Protein AF-A0A933N820-F1 (afdb_monomer)

Secondary structure (DSSP, 8-state):
-HHHHHHHTT----------SSEEEPSSSEEEEEEEEEBTTEE---STTTPPEEHHHHH--SS---SSEEEEEEE--TTS--EEE-SSSEEEEEEEEE--------HHHHHHHHHHTSS-HHHHHHHTT--TTHHHHT-THHHHS-EEEEEEEESSEEEEEEE--TT---EEE---TT-EE-TT-EEEEETT--EEEEEEE--TT-EEE----TT-EE-TTTSEEEEEE-

Mean predicted aligned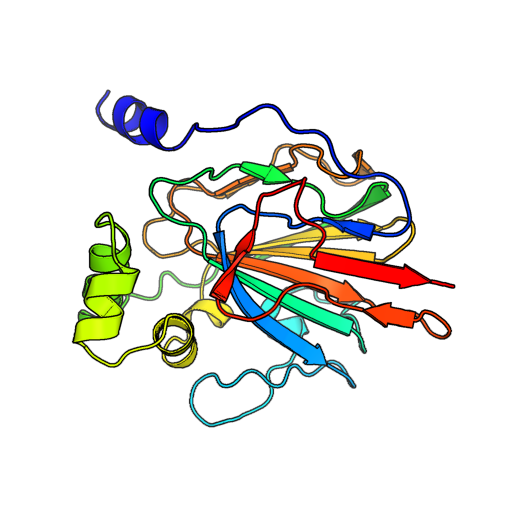 error: 8.44 Å

Radius of gyration: 16.66 Å; Cα contacts (8 Å, |Δi|>4): 562; chains: 1; bounding box: 42×42×49 Å

Foldseek 3Di:
DVVVVLLVLQQDDDDDDFDDDQFFAFFAFAFWLFKFWAAQQWTQQLAPPSDTDRVCLQAVDPDDRFRTFMKIKGWHQQSHHFWTFGRAWAFQADKDWDAFPLPDDDPVLVVLLVLSNDPPSVVVCVVVVHDPNNSVNHDPQSRRFIWMWTWGDDPWIKIKIFGADNVFPDWFADDDHGDTDHQLHTGTGGRRGTIIMMTTHADPPKDKDAPDGGGDTHHHRYHGGMGMDD

pLDDT: mean 80.19, std 19.43, range [29.86, 98.75]

Solvent-accessible surface area (backbone atoms only — not comparable to full-atom values): 12189 Å² total; per-residue (Å²): 118,77,62,63,63,62,49,62,63,33,71,42,74,79,91,81,69,48,69,79,75,62,50,33,25,28,38,40,25,27,33,27,52,38,68,41,68,30,49,88,28,33,33,76,44,65,37,78,83,73,47,64,40,52,46,43,60,65,50,65,52,95,67,88,65,59,45,34,31,39,41,37,37,28,36,26,48,69,81,36,41,34,49,28,18,30,35,49,40,31,29,27,73,41,76,40,78,45,86,32,65,90,69,81,70,51,73,63,57,50,50,52,54,58,46,54,65,38,92,66,36,69,60,56,31,54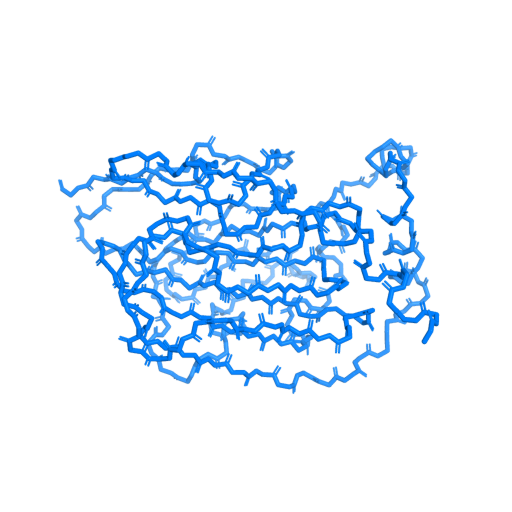,73,71,73,45,55,81,45,54,70,53,24,74,43,67,54,76,63,42,37,28,34,39,22,40,29,37,45,47,97,52,45,37,36,45,30,40,40,40,43,94,73,32,84,47,77,48,72,72,65,54,83,70,38,78,44,51,45,32,34,77,38,30,35,37,69,50,27,45,41,37,35,41,38,39,44,54,58,91,80,47,49,76,47,59,85,56,51,62,71,38,78,40,37,38,13,47,34,63,46,31,41,52,49,115

Structure (mmCIF, N/CA/C/O backbone):
data_AF-A0A933N820-F1
#
_entry.id   AF-A0A933N820-F1
#
loop_
_atom_site.group_PDB
_atom_site.id
_atom_site.type_symbol
_atom_site.label_atom_id
_atom_site.label_alt_id
_atom_site.label_comp_id
_atom_site.label_asym_id
_atom_site.label_entity_id
_atom_site.label_seq_id
_atom_site.pdbx_PDB_ins_code
_atom_site.Cartn_x
_atom_site.Cartn_y
_atom_site.Cartn_z
_atom_site.occupancy
_atom_site.B_iso_or_equiv
_atom_site.auth_seq_id
_atom_site.auth_comp_id
_atom_site.auth_asym_id
_atom_site.auth_atom_id
_atom_site.pdbx_PDB_model_num
ATOM 1 N N . MET A 1 1 ? 9.858 12.479 -29.154 1.00 32.06 1 MET A N 1
ATOM 2 C CA . MET A 1 1 ? 9.187 11.724 -30.239 1.00 32.06 1 MET A CA 1
ATOM 3 C C . MET A 1 1 ? 9.188 10.213 -29.991 1.00 32.06 1 MET A C 1
ATOM 5 O O . MET A 1 1 ? 8.111 9.648 -30.047 1.00 32.06 1 MET A O 1
ATOM 9 N N . ALA A 1 2 ? 10.308 9.554 -29.646 1.00 29.86 2 ALA A N 1
ATOM 10 C CA . ALA A 1 2 ? 10.299 8.120 -29.277 1.00 29.86 2 ALA A CA 1
ATOM 11 C C . ALA A 1 2 ? 9.746 7.826 -27.859 1.00 29.86 2 ALA A C 1
ATOM 13 O O . ALA A 1 2 ? 9.215 6.749 -27.610 1.00 29.86 2 ALA A O 1
ATOM 14 N N . THR A 1 3 ? 9.833 8.793 -26.942 1.00 39.06 3 THR A N 1
ATOM 15 C CA . THR A 1 3 ? 9.315 8.700 -25.568 1.00 39.06 3 THR A CA 1
ATOM 16 C C . THR A 1 3 ? 7.783 8.669 -25.509 1.00 39.06 3 THR A C 1
ATOM 18 O O . THR A 1 3 ? 7.232 7.781 -24.870 1.00 39.06 3 THR A O 1
ATOM 21 N N . ASP A 1 4 ? 7.079 9.542 -26.241 1.00 43.12 4 ASP A N 1
ATOM 22 C CA . ASP A 1 4 ? 5.601 9.609 -26.236 1.00 43.12 4 ASP A CA 1
ATOM 23 C C . ASP A 1 4 ? 4.912 8.318 -26.700 1.00 43.12 4 ASP A C 1
ATOM 25 O O . ASP A 1 4 ? 3.882 7.917 -26.158 1.00 43.12 4 ASP A O 1
ATOM 29 N N . GLN A 1 5 ? 5.485 7.633 -27.692 1.00 37.03 5 GLN A N 1
ATOM 30 C CA . GLN A 1 5 ? 4.900 6.404 -28.229 1.00 37.03 5 GLN A CA 1
ATOM 31 C C . GLN A 1 5 ? 5.046 5.226 -27.251 1.00 37.03 5 GLN A C 1
ATOM 33 O O . GLN A 1 5 ? 4.130 4.411 -27.145 1.00 37.03 5 GLN A O 1
ATOM 38 N N . ALA A 1 6 ? 6.140 5.174 -26.480 1.00 43.44 6 ALA A N 1
ATOM 39 C CA . ALA A 1 6 ? 6.351 4.173 -25.433 1.00 43.44 6 ALA A CA 1
ATOM 40 C C . ALA A 1 6 ? 5.416 4.389 -24.227 1.00 43.44 6 ALA A C 1
ATOM 42 O O . ALA A 1 6 ? 4.861 3.423 -23.706 1.00 43.44 6 ALA A O 1
ATOM 43 N N . TYR A 1 7 ? 5.163 5.647 -23.841 1.00 49.28 7 TYR A N 1
ATOM 44 C CA . TYR A 1 7 ? 4.201 5.971 -22.780 1.00 49.28 7 TYR A CA 1
ATOM 45 C C . TYR A 1 7 ? 2.763 5.613 -23.162 1.00 49.28 7 TYR A C 1
ATOM 47 O O . TYR A 1 7 ? 2.019 5.135 -22.312 1.00 49.28 7 TYR A O 1
ATOM 55 N N . SER A 1 8 ? 2.371 5.756 -24.435 1.00 49.59 8 SER A N 1
ATOM 56 C CA . SER A 1 8 ? 0.996 5.476 -24.885 1.00 49.59 8 SER A CA 1
ATOM 57 C C . SER A 1 8 ? 0.504 4.043 -24.608 1.00 49.59 8 SER A C 1
ATOM 59 O O . SER A 1 8 ? -0.692 3.832 -24.420 1.00 49.59 8 SER A O 1
ATOM 61 N N . VAL A 1 9 ? 1.414 3.063 -24.510 1.00 50.44 9 VAL A N 1
ATOM 62 C CA . VAL A 1 9 ? 1.093 1.659 -24.181 1.00 50.44 9 VAL A CA 1
ATOM 63 C C . VAL A 1 9 ? 0.821 1.463 -22.679 1.00 50.44 9 VAL A C 1
ATOM 65 O O . VAL A 1 9 ? 0.098 0.539 -22.299 1.00 50.44 9 VAL A O 1
ATOM 68 N N . LEU A 1 10 ? 1.359 2.351 -21.838 1.00 54.03 10 LEU A N 1
ATOM 69 C CA . LEU A 1 10 ? 1.281 2.326 -20.373 1.00 54.03 10 LEU A CA 1
ATOM 70 C C . LEU A 1 10 ? 0.086 3.114 -19.820 1.00 54.03 10 LEU A C 1
ATOM 72 O O . LEU A 1 10 ? -0.360 2.856 -18.701 1.00 54.03 10 LEU A O 1
ATOM 76 N N . VAL A 1 11 ? -0.489 4.032 -20.608 1.00 60.94 11 VAL A N 1
ATOM 77 C CA . VAL A 1 11 ? -1.679 4.820 -20.228 1.00 60.94 11 VAL A CA 1
ATOM 78 C C . VAL A 1 11 ? -2.975 4.029 -20.443 1.00 60.94 11 VAL A C 1
ATOM 80 O O . VAL A 1 11 ? -3.965 4.524 -20.979 1.00 60.94 11 VAL A O 1
ATOM 83 N N . LYS A 1 12 ? -2.994 2.761 -20.032 1.00 74.06 12 LYS A N 1
ATOM 84 C CA . LYS A 1 12 ? -4.261 2.062 -19.818 1.00 74.06 12 LYS A CA 1
ATOM 85 C C . LYS A 1 12 ? -4.785 2.502 -18.464 1.00 74.06 12 LYS A C 1
ATOM 87 O O . LYS A 1 12 ? -4.124 2.285 -17.455 1.00 74.06 12 LYS A O 1
ATOM 92 N N . ASP A 1 13 ? -5.970 3.091 -18.442 1.00 83.81 13 ASP A N 1
ATOM 93 C CA . ASP A 1 13 ? -6.662 3.448 -17.206 1.00 83.81 13 ASP A CA 1
ATOM 94 C C . ASP A 1 13 ? -8.176 3.363 -17.424 1.00 83.81 13 ASP A C 1
ATOM 96 O O . ASP A 1 13 ? -8.825 4.369 -17.718 1.00 83.81 13 ASP A O 1
ATOM 100 N N . PRO A 1 14 ? -8.747 2.146 -17.370 1.00 87.19 14 PRO A N 1
ATOM 101 C CA . PRO A 1 14 ? -10.181 1.976 -17.530 1.00 87.19 14 PRO A CA 1
ATOM 102 C C . PRO A 1 14 ? -10.931 2.706 -16.410 1.00 87.19 14 PRO A C 1
ATOM 104 O O . PRO A 1 14 ? -10.428 2.840 -15.292 1.00 87.19 14 PRO A O 1
ATOM 107 N N . GLU A 1 15 ? -12.151 3.150 -16.707 1.00 89.75 15 GLU A N 1
ATOM 108 C CA . GLU A 1 15 ? -13.066 3.655 -15.684 1.00 89.75 15 GLU A CA 1
ATOM 109 C C . GLU A 1 15 ? -13.435 2.540 -14.704 1.00 89.75 15 GLU A C 1
ATOM 111 O O . GLU A 1 15 ? -13.608 1.384 -15.095 1.00 89.75 15 GLU A O 1
ATOM 116 N N . ARG A 1 16 ? -13.517 2.890 -13.417 1.00 90.81 16 ARG A N 1
ATOM 117 C CA . ARG A 1 16 ? -13.673 1.937 -12.311 1.00 90.81 16 ARG A CA 1
ATOM 118 C C . ARG A 1 16 ? -14.574 2.490 -11.236 1.00 90.81 16 ARG A C 1
ATOM 120 O O . ARG A 1 16 ? -14.546 3.688 -10.960 1.00 90.81 16 ARG A O 1
ATOM 127 N N . THR A 1 17 ? -15.303 1.596 -10.580 1.00 94.62 17 THR A N 1
ATOM 128 C CA . THR A 1 17 ? -16.168 1.950 -9.451 1.00 94.62 17 THR A CA 1
ATOM 129 C C . THR A 1 17 ? -15.724 1.201 -8.208 1.00 94.62 17 THR A C 1
ATOM 131 O O . THR A 1 17 ? -15.736 -0.029 -8.178 1.00 94.62 17 THR A O 1
ATOM 134 N N . ALA A 1 18 ? -15.351 1.943 -7.165 1.00 96.12 18 ALA A N 1
ATOM 135 C CA . ALA A 1 18 ? -14.948 1.329 -5.913 1.00 96.12 18 ALA A CA 1
ATOM 136 C C . ALA A 1 18 ? -16.146 0.687 -5.190 1.00 96.12 18 ALA A C 1
ATOM 138 O O . ALA A 1 18 ? -17.204 1.315 -5.085 1.00 96.12 18 ALA A O 1
ATOM 139 N N . PRO A 1 19 ? -15.994 -0.529 -4.637 1.00 97.25 19 PRO A N 1
ATOM 140 C CA . PRO A 1 19 ? -17.029 -1.155 -3.828 1.00 97.25 19 PRO A CA 1
ATOM 141 C C . PRO A 1 19 ? -17.335 -0.340 -2.563 1.00 97.25 19 PRO A C 1
ATOM 143 O O . PRO A 1 19 ? -16.441 0.191 -1.894 1.00 97.25 19 PRO A O 1
ATOM 146 N N . GLY A 1 20 ? -18.617 -0.281 -2.202 1.00 95.56 20 GLY A N 1
ATOM 147 C CA . GLY A 1 20 ? -19.075 0.294 -0.937 1.00 95.56 20 GLY A CA 1
ATOM 148 C C . GLY A 1 20 ? -18.680 -0.542 0.289 1.00 95.56 20 GLY A C 1
ATOM 149 O O . GLY A 1 20 ? -18.102 -1.622 0.174 1.00 95.56 20 GLY A O 1
ATOM 150 N N . GLY A 1 21 ? -19.010 -0.036 1.478 1.00 95.38 21 GLY A N 1
ATOM 151 C CA . GLY A 1 21 ? -18.800 -0.729 2.753 1.00 95.38 21 GLY A CA 1
ATOM 152 C C . GLY A 1 21 ? -17.384 -0.623 3.330 1.00 95.38 21 GLY A C 1
ATOM 153 O O . GLY A 1 21 ? -16.510 0.068 2.789 1.00 95.38 21 GLY A O 1
ATOM 154 N N . ASN A 1 22 ? -17.182 -1.337 4.441 1.00 97.50 22 ASN A N 1
ATOM 155 C CA . ASN A 1 22 ? -15.966 -1.334 5.259 1.00 97.50 22 ASN A CA 1
ATOM 156 C C . ASN A 1 22 ? -14.879 -2.218 4.636 1.00 97.50 22 ASN A C 1
ATOM 158 O O . ASN A 1 22 ? -14.529 -3.290 5.136 1.00 97.50 22 ASN A O 1
ATOM 162 N N . VAL A 1 23 ? -14.393 -1.775 3.480 1.00 98.31 23 VAL A N 1
ATOM 163 C CA . VAL A 1 23 ? -13.397 -2.484 2.677 1.00 98.31 23 VAL A CA 1
ATOM 164 C C . VAL A 1 23 ? -12.278 -1.559 2.228 1.00 98.31 23 VAL A C 1
ATOM 166 O O . VAL A 1 23 ? -12.517 -0.384 1.928 1.00 98.31 23 VAL A O 1
ATOM 169 N N . VAL A 1 24 ? -11.080 -2.128 2.136 1.00 98.69 24 VAL A N 1
ATOM 170 C CA . VAL A 1 24 ? -9.886 -1.536 1.530 1.00 98.69 24 VAL A CA 1
ATOM 171 C C . VAL A 1 24 ? -9.711 -2.140 0.141 1.00 98.69 24 VAL A C 1
ATOM 173 O O . VAL A 1 24 ? -9.827 -3.359 -0.021 1.00 98.69 24 VAL A O 1
ATOM 176 N N . VAL A 1 25 ? -9.452 -1.302 -0.862 1.00 98.75 25 VAL A N 1
ATOM 177 C CA . VAL A 1 25 ? -9.246 -1.739 -2.251 1.00 98.75 25 VAL A CA 1
ATOM 178 C C . VAL A 1 25 ? -7.769 -1.743 -2.624 1.00 98.75 25 VAL A C 1
ATOM 180 O O . VAL A 1 25 ? -6.977 -0.993 -2.053 1.00 98.75 25 VAL A O 1
ATOM 183 N N . ALA A 1 26 ? -7.391 -2.588 -3.582 1.00 98.56 26 ALA A N 1
ATOM 184 C CA . ALA A 1 26 ? -6.030 -2.630 -4.103 1.00 98.56 26 ALA A CA 1
ATOM 185 C C . ALA A 1 26 ? -5.607 -1.237 -4.614 1.00 98.56 26 ALA A C 1
ATOM 187 O O . ALA A 1 26 ? -6.397 -0.581 -5.299 1.00 98.56 26 ALA A O 1
ATOM 188 N N . PRO A 1 27 ? -4.380 -0.766 -4.333 1.00 98.19 27 PRO A N 1
ATOM 189 C CA . PRO A 1 27 ? -3.890 0.505 -4.862 1.00 98.19 27 PRO A CA 1
ATOM 190 C C . PRO A 1 27 ? -3.302 0.392 -6.273 1.00 98.19 27 PRO A C 1
ATOM 192 O O . PRO A 1 27 ? -3.026 1.417 -6.891 1.00 98.19 27 PRO A O 1
ATOM 1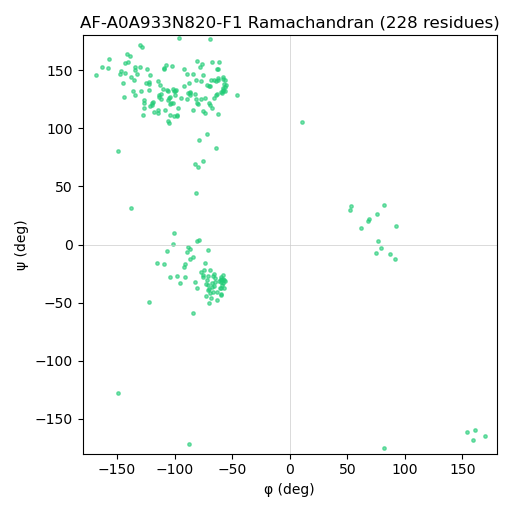95 N N . ALA A 1 28 ? -3.083 -0.820 -6.783 1.00 95.56 28 ALA A N 1
ATOM 196 C CA . ALA A 1 28 ? -2.449 -1.078 -8.071 1.00 95.56 28 ALA A CA 1
ATOM 197 C C . ALA A 1 28 ? -3.090 -2.281 -8.776 1.00 95.56 28 ALA A C 1
ATOM 199 O O . ALA A 1 28 ? -3.691 -3.142 -8.128 1.00 95.56 28 ALA A O 1
ATOM 200 N N . ASP A 1 29 ? -2.956 -2.324 -10.100 1.00 93.25 29 ASP A N 1
ATOM 201 C CA . ASP A 1 29 ? -3.231 -3.523 -10.888 1.00 93.25 29 ASP A CA 1
ATOM 202 C C . ASP A 1 29 ? -2.031 -4.442 -10.837 1.00 93.25 29 ASP A C 1
ATOM 204 O O . ASP A 1 29 ? -0.896 -3.979 -10.927 1.00 93.25 29 ASP A O 1
ATOM 208 N N . GLY A 1 30 ? -2.270 -5.746 -10.758 1.00 90.19 30 GLY A N 1
ATOM 209 C CA . GLY A 1 30 ? -1.154 -6.667 -10.735 1.00 90.19 30 GLY A CA 1
ATOM 210 C C . GLY A 1 30 ? -1.467 -8.041 -10.193 1.00 90.19 30 GLY A C 1
ATOM 211 O O . GLY A 1 30 ? -2.621 -8.470 -10.159 1.00 90.19 30 GLY A O 1
ATOM 212 N N . ILE A 1 31 ? -0.399 -8.709 -9.775 1.00 87.25 31 ILE A N 1
ATOM 213 C CA . ILE A 1 31 ? -0.426 -9.989 -9.074 1.00 87.25 31 ILE A CA 1
ATOM 214 C C . ILE A 1 31 ? 0.008 -9.749 -7.631 1.00 87.25 31 ILE A C 1
ATOM 216 O O . ILE A 1 31 ? 1.003 -9.066 -7.384 1.00 87.25 31 ILE A O 1
ATOM 220 N N . VAL A 1 32 ? -0.720 -10.309 -6.671 1.00 88.00 32 VAL A N 1
ATOM 221 C CA . VAL A 1 32 ? -0.336 -10.278 -5.259 1.00 88.00 32 VAL A CA 1
ATOM 222 C C . VAL A 1 32 ? 0.917 -11.128 -5.064 1.00 88.00 32 VAL A C 1
ATOM 224 O O . VAL A 1 32 ? 0.902 -12.337 -5.274 1.00 88.00 32 VAL A O 1
ATOM 227 N N . LEU A 1 33 ? 2.006 -10.494 -4.641 1.00 81.75 33 LEU A N 1
ATOM 228 C CA . LEU A 1 33 ? 3.282 -11.144 -4.346 1.00 81.75 33 LEU A CA 1
ATOM 229 C C . LEU A 1 33 ? 3.293 -11.794 -2.971 1.00 81.75 33 LEU A C 1
ATOM 231 O O . LEU A 1 33 ? 3.915 -12.830 -2.774 1.00 81.75 33 LEU A O 1
ATOM 235 N N . TYR A 1 34 ? 2.651 -11.150 -2.003 1.00 86.62 34 TYR A N 1
ATOM 236 C CA . TYR A 1 34 ? 2.559 -11.644 -0.643 1.00 86.62 34 TYR A CA 1
ATOM 237 C C . TYR A 1 34 ? 1.447 -10.919 0.108 1.00 86.62 34 TYR A C 1
ATOM 239 O O . TYR A 1 34 ? 1.147 -9.753 -0.145 1.00 86.62 34 TYR A O 1
ATOM 247 N N . VAL A 1 35 ? 0.894 -11.616 1.096 1.00 92.31 35 VAL A N 1
ATOM 248 C CA . VAL A 1 35 ? 0.030 -11.062 2.141 1.00 92.31 35 VAL A CA 1
ATOM 249 C C . VAL A 1 35 ? 0.630 -11.495 3.469 1.00 92.31 35 VAL A C 1
ATOM 251 O O . VAL A 1 35 ? 0.767 -12.696 3.721 1.00 92.31 35 VAL A O 1
ATOM 254 N N . ARG A 1 36 ? 1.065 -10.546 4.299 1.00 92.69 36 ARG A N 1
ATOM 255 C CA . ARG A 1 36 ? 1.726 -10.849 5.577 1.00 92.69 36 ARG A CA 1
ATOM 256 C C . ARG A 1 36 ? 1.163 -9.972 6.684 1.00 92.69 36 ARG A C 1
ATOM 258 O O . ARG A 1 36 ? 1.129 -8.751 6.565 1.00 92.69 36 ARG A O 1
ATOM 265 N N . ARG A 1 37 ? 0.751 -10.603 7.784 1.00 94.12 37 ARG A N 1
ATOM 266 C CA . ARG A 1 37 ? 0.511 -9.901 9.049 1.00 94.12 37 ARG A CA 1
ATOM 267 C C . ARG A 1 37 ? 1.842 -9.560 9.699 1.00 94.12 37 ARG A C 1
ATOM 269 O O . ARG A 1 37 ? 2.788 -10.342 9.614 1.00 94.12 37 ARG A O 1
ATOM 276 N N . PHE A 1 38 ? 1.886 -8.422 10.372 1.00 93.88 38 PHE A N 1
ATOM 277 C CA . PHE A 1 38 ? 3.028 -8.006 11.167 1.00 93.88 38 PHE A CA 1
ATOM 278 C C . PHE A 1 38 ? 2.581 -7.483 12.528 1.00 93.88 38 PHE A C 1
ATOM 280 O O . PHE A 1 38 ? 1.473 -6.969 12.683 1.00 93.88 38 PHE A O 1
ATOM 287 N N . SER A 1 39 ? 3.479 -7.611 13.497 1.00 93.62 39 SER A N 1
ATOM 288 C CA . SER A 1 39 ? 3.357 -7.037 14.833 1.00 93.62 39 SER A CA 1
ATOM 289 C C . SER A 1 39 ? 4.719 -6.524 15.295 1.00 93.62 39 SER A C 1
ATOM 291 O O . SER A 1 39 ? 5.753 -6.849 14.699 1.00 93.62 39 SER A O 1
ATOM 293 N N . ASN A 1 40 ? 4.733 -5.682 16.330 1.00 92.00 40 ASN A N 1
ATOM 294 C CA . ASN A 1 40 ? 5.943 -5.028 16.844 1.00 92.00 40 ASN A CA 1
ATOM 295 C C . ASN A 1 40 ? 6.762 -4.290 15.761 1.00 92.00 40 ASN A C 1
ATOM 297 O O . ASN A 1 40 ? 7.988 -4.222 15.839 1.00 92.00 40 ASN A O 1
ATOM 301 N N . GLY A 1 41 ? 6.096 -3.784 14.718 1.00 90.75 41 GLY A N 1
ATOM 302 C CA . GLY A 1 41 ? 6.716 -3.066 13.606 1.00 90.75 41 GLY A CA 1
ATOM 303 C C . GLY A 1 41 ? 7.605 -3.931 12.707 1.00 90.75 41 GLY A C 1
ATOM 304 O O . GLY A 1 41 ? 8.467 -3.387 12.017 1.00 90.75 41 GLY A O 1
ATOM 305 N N . ARG A 1 42 ? 7.452 -5.266 12.706 1.00 88.19 42 ARG A N 1
ATOM 306 C CA . ARG A 1 42 ? 8.295 -6.178 11.910 1.00 88.19 42 ARG A CA 1
ATOM 307 C C . ARG A 1 42 ? 7.483 -7.109 11.027 1.00 88.19 42 ARG A C 1
ATOM 309 O O . ARG A 1 42 ? 6.711 -7.928 11.522 1.00 88.19 42 ARG A O 1
ATOM 316 N N . VAL A 1 43 ? 7.730 -7.052 9.724 1.00 85.44 43 VAL A N 1
ATOM 317 C CA . VAL A 1 43 ? 7.113 -7.955 8.753 1.00 85.44 43 VAL A CA 1
ATOM 318 C C . VAL A 1 43 ? 7.936 -9.239 8.628 1.00 85.44 43 VAL A C 1
ATOM 320 O O . VAL A 1 43 ? 9.150 -9.162 8.410 1.00 85.44 43 VAL A O 1
ATOM 323 N N . PRO A 1 44 ? 7.310 -10.427 8.693 1.00 77.88 44 PRO A N 1
ATOM 324 C CA . PRO A 1 44 ? 7.951 -11.680 8.317 1.00 77.88 44 PRO A CA 1
ATOM 325 C C . PRO A 1 44 ? 8.043 -11.776 6.784 1.00 77.88 44 PRO A C 1
ATOM 327 O O . PRO A 1 44 ? 7.296 -12.516 6.141 1.00 77.88 44 PRO A O 1
ATOM 330 N N . LEU A 1 45 ? 8.926 -10.977 6.182 1.00 66.31 45 LEU A N 1
ATOM 331 C CA . LEU A 1 45 ? 9.290 -11.112 4.773 1.00 66.31 45 LEU A CA 1
ATOM 332 C C . LEU A 1 45 ? 10.422 -12.132 4.655 1.00 66.31 45 LEU A C 1
ATOM 334 O O . LEU A 1 45 ? 11.446 -12.015 5.327 1.00 66.31 45 LEU A O 1
ATOM 338 N N . VAL A 1 46 ? 10.251 -13.120 3.778 1.00 52.78 46 VAL A N 1
ATOM 339 C CA . VAL A 1 46 ? 11.340 -14.013 3.366 1.00 52.78 46 VAL A CA 1
ATOM 340 C C . VAL A 1 46 ? 12.124 -13.292 2.274 1.00 52.78 46 VAL A C 1
ATOM 342 O O . VAL A 1 46 ? 12.050 -13.642 1.106 1.00 52.78 46 VAL A O 1
ATOM 345 N N . ILE A 1 47 ? 12.838 -12.234 2.650 1.00 51.47 47 ILE A N 1
ATOM 346 C CA . ILE A 1 47 ? 13.911 -11.691 1.816 1.00 51.47 47 ILE A CA 1
ATOM 347 C C . ILE A 1 47 ? 15.204 -12.247 2.408 1.00 51.47 47 ILE A C 1
ATOM 349 O O . ILE A 1 47 ? 15.368 -12.249 3.632 1.00 51.47 47 ILE A O 1
ATOM 353 N N . LYS A 1 48 ? 16.042 -12.837 1.546 1.00 41.28 48 LYS A N 1
ATOM 354 C CA . LYS A 1 48 ? 17.404 -13.353 1.791 1.00 41.28 48 LYS A CA 1
ATOM 355 C C . LYS A 1 48 ? 17.814 -13.416 3.281 1.00 41.28 48 LYS A C 1
ATOM 357 O O . LYS A 1 48 ? 18.185 -12.407 3.873 1.00 41.28 48 LYS A O 1
ATOM 362 N N . ARG A 1 49 ? 17.845 -14.639 3.850 1.00 46.25 49 ARG A N 1
ATOM 363 C CA . ARG A 1 49 ? 18.211 -15.017 5.251 1.00 46.25 49 ARG A CA 1
ATOM 364 C C . ARG A 1 49 ? 17.069 -15.106 6.278 1.00 46.25 49 ARG A C 1
ATOM 366 O O . ARG A 1 49 ? 17.356 -15.152 7.472 1.00 46.25 49 ARG A O 1
ATOM 373 N N . ASN A 1 50 ? 15.802 -15.168 5.854 1.00 57.41 50 ASN A N 1
ATOM 374 C CA . ASN A 1 50 ? 14.649 -15.401 6.748 1.00 57.41 50 ASN A CA 1
ATOM 375 C C . ASN A 1 50 ? 14.597 -14.421 7.944 1.00 57.41 50 ASN A C 1
ATOM 377 O O . ASN A 1 50 ? 14.239 -14.789 9.063 1.00 57.41 50 ASN A O 1
ATOM 381 N N . THR A 1 51 ? 15.045 -13.182 7.724 1.00 64.31 51 THR A N 1
ATOM 382 C CA . THR A 1 51 ? 15.161 -12.170 8.777 1.00 64.31 51 THR A CA 1
ATOM 383 C C . THR A 1 51 ? 13.972 -11.217 8.675 1.00 64.31 51 THR A C 1
ATOM 385 O O . THR A 1 51 ? 13.812 -10.583 7.633 1.00 64.31 51 THR A O 1
ATOM 388 N N . PRO A 1 52 ? 13.149 -11.067 9.731 1.00 78.12 52 PRO A N 1
ATOM 389 C CA . PRO A 1 52 ? 12.041 -10.122 9.709 1.00 78.12 52 PRO A CA 1
ATOM 390 C C . PRO A 1 52 ? 12.526 -8.703 9.415 1.00 78.12 52 PRO A C 1
ATOM 392 O O . PRO A 1 52 ? 13.528 -8.261 9.984 1.00 78.12 52 PRO A O 1
ATOM 395 N N . VAL A 1 53 ? 11.792 -7.976 8.582 1.00 82.50 53 VAL A N 1
ATOM 396 C CA . VAL A 1 53 ? 12.155 -6.635 8.116 1.00 82.50 53 VAL A CA 1
ATOM 397 C C . VAL A 1 53 ? 11.365 -5.588 8.908 1.00 82.50 53 VAL A C 1
ATOM 399 O O . VAL A 1 53 ? 10.150 -5.739 9.054 1.00 82.50 53 VAL A O 1
ATOM 402 N N . PRO A 1 54 ? 12.007 -4.531 9.438 1.00 87.81 54 PRO A N 1
ATOM 403 C CA . PRO A 1 54 ? 11.288 -3.404 10.026 1.00 87.81 54 PRO A CA 1
ATOM 404 C C . PRO A 1 54 ? 10.344 -2.758 9.004 1.00 87.81 54 PRO A C 1
ATOM 406 O O . PRO A 1 54 ? 10.759 -2.448 7.889 1.00 87.81 54 PRO A O 1
ATOM 409 N N . VAL A 1 55 ? 9.091 -2.513 9.384 1.00 89.00 55 VAL A N 1
ATOM 410 C CA . VAL A 1 55 ? 8.072 -1.876 8.526 1.00 89.00 55 VAL A CA 1
ATOM 411 C C . VAL A 1 55 ? 8.552 -0.500 8.035 1.00 89.00 55 VAL A C 1
ATOM 413 O O . VAL A 1 55 ? 8.388 -0.158 6.864 1.00 89.00 55 VAL A O 1
ATOM 416 N N . GLU A 1 56 ? 9.261 0.237 8.889 1.00 89.94 56 GLU A N 1
ATOM 417 C CA . GLU A 1 56 ? 9.910 1.519 8.573 1.00 89.94 56 GLU A CA 1
ATOM 418 C C . GLU A 1 56 ? 10.948 1.444 7.447 1.00 89.94 56 GLU A C 1
ATOM 420 O O . GLU A 1 56 ? 11.099 2.397 6.682 1.00 89.94 56 GLU A O 1
ATOM 425 N N . ALA A 1 57 ? 11.625 0.305 7.272 1.00 86.19 57 ALA A N 1
ATOM 426 C CA . ALA A 1 57 ? 12.575 0.123 6.178 1.00 86.19 57 ALA A CA 1
ATOM 427 C C . ALA A 1 57 ? 11.866 0.047 4.815 1.00 86.19 57 ALA A C 1
ATOM 429 O O . ALA A 1 57 ? 12.480 0.328 3.785 1.00 86.19 57 ALA A O 1
ATOM 430 N N . ILE A 1 58 ? 10.573 -0.292 4.813 1.00 88.38 58 ILE A N 1
ATOM 431 C CA . ILE A 1 58 ? 9.732 -0.364 3.618 1.00 88.38 58 ILE A CA 1
ATOM 432 C C . ILE A 1 58 ? 9.199 1.035 3.297 1.00 88.38 58 ILE A C 1
ATOM 434 O O . ILE A 1 58 ? 9.515 1.576 2.236 1.00 88.38 58 ILE A O 1
ATOM 438 N N . HIS A 1 59 ? 8.470 1.660 4.232 1.00 91.25 59 HIS A N 1
ATOM 439 C CA . HIS A 1 59 ? 7.776 2.932 3.984 1.00 91.25 59 HIS A CA 1
ATOM 440 C C . HIS A 1 59 ? 8.619 4.199 4.215 1.00 91.25 59 HIS A C 1
ATOM 442 O O . HIS A 1 59 ? 8.195 5.286 3.822 1.00 91.25 59 HIS A O 1
ATOM 448 N N . ARG A 1 60 ? 9.795 4.096 4.846 1.00 92.38 60 ARG A N 1
ATOM 449 C CA . ARG A 1 60 ? 10.791 5.177 4.997 1.00 92.38 60 ARG A CA 1
ATOM 450 C C . ARG A 1 60 ? 10.344 6.428 5.767 1.00 92.38 60 ARG A C 1
ATOM 452 O O . ARG A 1 60 ? 11.035 7.438 5.714 1.00 92.38 60 ARG A O 1
ATOM 459 N N . MET A 1 61 ? 9.227 6.385 6.493 1.00 92.38 61 MET A N 1
ATOM 460 C CA . MET A 1 61 ? 8.816 7.514 7.341 1.00 92.38 61 MET A CA 1
ATOM 461 C C . MET A 1 61 ? 9.650 7.525 8.621 1.00 92.38 61 MET A C 1
ATOM 463 O O . MET A 1 61 ? 9.883 6.471 9.202 1.00 92.38 61 MET A O 1
ATOM 467 N N . GLU A 1 62 ? 10.043 8.713 9.078 1.00 87.88 62 GLU A N 1
ATOM 468 C CA . GLU A 1 62 ? 10.807 8.877 10.324 1.00 87.88 62 GLU A CA 1
ATOM 469 C C . GLU A 1 62 ? 9.959 8.619 11.576 1.00 87.88 62 GLU A C 1
ATOM 471 O O . GLU A 1 62 ? 10.474 8.168 12.591 1.00 87.88 62 GLU A O 1
ATOM 476 N N . ASN A 1 63 ? 8.657 8.909 11.506 1.00 88.75 63 ASN A N 1
ATOM 477 C CA . ASN A 1 63 ? 7.723 8.806 12.623 1.00 88.75 63 ASN A CA 1
ATOM 478 C C . ASN A 1 63 ? 6.376 8.245 12.155 1.00 88.75 63 ASN A C 1
ATOM 480 O O . ASN A 1 63 ? 6.006 8.389 10.989 1.00 88.75 63 ASN A O 1
ATOM 484 N N . GLY A 1 64 ? 5.611 7.654 13.078 1.00 90.31 64 GLY A N 1
ATOM 485 C CA . GLY A 1 64 ? 4.261 7.150 12.794 1.00 90.31 64 GLY A CA 1
ATOM 486 C C . GLY A 1 64 ? 4.234 5.834 12.010 1.00 90.31 64 GLY A C 1
ATOM 487 O O . GLY A 1 64 ? 3.278 5.575 11.275 1.00 90.31 64 GLY A O 1
ATOM 488 N N . SER A 1 65 ? 5.280 5.016 12.125 1.00 93.50 65 SER A N 1
ATOM 489 C CA . SER A 1 65 ? 5.300 3.652 11.591 1.00 93.50 65 SER A CA 1
ATOM 490 C C . SER A 1 65 ? 4.241 2.795 12.300 1.00 93.50 65 SER A C 1
ATOM 492 O O . SER A 1 65 ? 4.235 2.763 13.533 1.00 93.50 65 SER A O 1
ATOM 494 N N . PRO A 1 66 ? 3.354 2.091 11.571 1.00 94.81 66 PRO A N 1
ATOM 495 C CA . PRO A 1 66 ? 2.422 1.151 12.188 1.00 94.81 66 PRO A CA 1
ATOM 496 C C . PRO A 1 66 ? 3.158 0.062 12.982 1.00 94.81 66 PRO A C 1
ATOM 498 O O . PRO A 1 66 ? 4.100 -0.553 12.475 1.00 94.81 66 PRO A O 1
ATOM 501 N N . SER A 1 67 ? 2.714 -0.212 14.210 1.00 93.88 67 SER A N 1
ATOM 502 C CA . SER A 1 67 ? 3.247 -1.316 15.021 1.00 93.88 67 SER A CA 1
ATOM 503 C C . SER A 1 67 ? 2.613 -2.659 14.658 1.00 93.88 67 SER A C 1
ATOM 505 O O . SER A 1 67 ? 3.287 -3.686 14.724 1.00 93.88 67 SER A O 1
ATOM 507 N N . GLU A 1 68 ? 1.349 -2.663 14.239 1.00 95.75 68 GLU A N 1
ATOM 508 C CA . GLU A 1 68 ? 0.604 -3.864 13.862 1.00 95.75 68 GLU A CA 1
ATOM 509 C C . GLU A 1 68 ? -0.232 -3.622 12.607 1.00 95.75 68 GLU A C 1
ATOM 511 O O . GLU A 1 68 ? -0.766 -2.531 12.382 1.00 95.75 68 GLU A O 1
ATOM 516 N N . GLY A 1 69 ? -0.348 -4.649 11.768 1.00 96.94 69 GLY A N 1
ATOM 517 C CA . GLY A 1 69 ? -1.075 -4.509 10.519 1.00 96.94 69 GLY A CA 1
ATOM 518 C C . GLY A 1 69 ? -0.917 -5.668 9.550 1.00 96.94 69 GLY A C 1
ATOM 519 O O . GLY A 1 69 ? -0.456 -6.761 9.891 1.00 96.94 69 GLY A O 1
ATOM 520 N N . VAL A 1 70 ? -1.312 -5.403 8.310 1.00 97.00 70 VAL A N 1
ATOM 521 C CA . VAL A 1 70 ? -1.079 -6.271 7.154 1.00 97.00 70 VAL A CA 1
ATOM 522 C C . VAL A 1 70 ? -0.314 -5.493 6.098 1.00 97.00 70 VAL A C 1
ATOM 524 O O . VAL A 1 70 ? -0.617 -4.329 5.851 1.00 97.00 70 VAL A O 1
ATOM 527 N N . ILE A 1 71 ? 0.641 -6.150 5.448 1.00 96.00 71 ILE A N 1
ATOM 528 C CA . ILE A 1 71 ? 1.247 -5.672 4.210 1.00 96.00 71 ILE A CA 1
ATOM 529 C C . ILE A 1 71 ? 0.874 -6.591 3.044 1.00 96.00 71 ILE A C 1
ATOM 531 O O . ILE A 1 71 ? 0.870 -7.820 3.179 1.00 96.00 71 ILE A O 1
ATOM 535 N N . ILE A 1 72 ? 0.550 -5.976 1.910 1.00 95.12 72 ILE A N 1
ATOM 536 C CA . ILE A 1 72 ? 0.197 -6.634 0.655 1.00 95.12 72 ILE A CA 1
ATOM 537 C C . ILE A 1 72 ? 1.088 -6.057 -0.441 1.00 95.12 72 ILE A C 1
ATOM 539 O O . ILE A 1 72 ? 0.939 -4.887 -0.789 1.00 95.12 72 ILE A O 1
ATOM 543 N N . GLY A 1 73 ? 2.001 -6.867 -0.971 1.00 92.19 73 GLY A N 1
ATOM 544 C CA . GLY A 1 73 ? 2.830 -6.484 -2.113 1.00 92.19 73 GLY A CA 1
ATOM 545 C C . GLY A 1 73 ? 2.132 -6.831 -3.421 1.00 92.19 73 GLY A C 1
ATOM 546 O O . GLY A 1 73 ? 1.651 -7.953 -3.575 1.00 92.19 73 GLY A O 1
ATOM 547 N N . ILE A 1 74 ? 2.060 -5.888 -4.359 1.00 90.44 74 ILE A N 1
ATOM 548 C CA . ILE A 1 74 ? 1.417 -6.077 -5.665 1.00 90.44 74 ILE A CA 1
ATOM 549 C C . ILE A 1 74 ? 2.439 -5.815 -6.763 1.00 90.44 74 ILE A C 1
ATOM 551 O O . ILE A 1 74 ? 2.940 -4.698 -6.885 1.00 90.44 74 ILE A O 1
ATOM 555 N N . PHE A 1 75 ? 2.700 -6.832 -7.584 1.00 86.44 75 PHE A N 1
ATOM 556 C CA . PHE A 1 75 ? 3.523 -6.713 -8.778 1.00 86.44 75 PHE A CA 1
ATOM 557 C C . PHE A 1 75 ? 2.701 -6.200 -9.962 1.00 86.44 75 PHE A C 1
ATOM 559 O O . PHE A 1 75 ? 1.791 -6.882 -10.436 1.00 86.44 75 PHE A O 1
ATOM 566 N N . MET A 1 76 ? 3.041 -5.014 -10.450 1.00 84.31 76 MET A N 1
ATOM 567 C CA . MET A 1 76 ? 2.441 -4.364 -11.606 1.00 84.31 76 MET A CA 1
ATOM 568 C C . MET A 1 76 ? 3.037 -4.940 -12.892 1.00 84.31 76 MET A C 1
ATOM 570 O O . MET A 1 76 ? 4.245 -4.907 -13.116 1.00 84.31 76 MET A O 1
ATOM 574 N N . MET A 1 77 ? 2.184 -5.484 -13.759 1.00 76.25 77 MET A N 1
ATOM 575 C CA . MET A 1 77 ? 2.633 -6.018 -15.047 1.00 76.25 77 MET A CA 1
ATOM 576 C C . MET A 1 77 ? 3.023 -4.879 -15.988 1.00 76.25 77 MET A C 1
ATOM 578 O O . MET A 1 77 ? 2.243 -3.947 -16.167 1.00 76.25 77 MET A O 1
ATOM 582 N N . THR A 1 78 ? 4.135 -5.017 -16.710 1.00 69.75 78 THR A N 1
ATOM 583 C CA . THR A 1 78 ? 4.663 -3.970 -17.605 1.00 69.75 78 THR A CA 1
ATOM 584 C C . THR A 1 78 ? 3.708 -3.538 -18.725 1.00 69.75 78 THR A C 1
ATOM 586 O O . THR A 1 78 ? 3.745 -2.395 -19.160 1.00 69.75 78 THR A O 1
ATOM 589 N N . TYR A 1 79 ? 2.808 -4.410 -19.189 1.00 69.25 79 TYR A N 1
ATOM 590 C CA . TYR A 1 79 ? 1.771 -4.050 -20.177 1.00 69.25 79 TYR A CA 1
ATOM 591 C C . TYR A 1 79 ? 0.385 -3.800 -19.564 1.00 69.25 79 TYR A C 1
ATOM 593 O O . TYR A 1 79 ? -0.624 -3.727 -20.285 1.00 69.25 79 TYR A O 1
ATOM 601 N N . GLY A 1 80 ? 0.330 -3.732 -18.236 1.00 72.62 80 GLY A N 1
ATOM 602 C CA . GLY A 1 80 ? -0.863 -3.500 -17.441 1.00 72.62 80 GLY A CA 1
ATOM 603 C C . GLY A 1 80 ? -1.170 -2.021 -17.223 1.00 72.62 80 GLY A C 1
ATOM 604 O O . GLY A 1 80 ? -0.574 -1.123 -17.819 1.00 72.62 80 GLY A O 1
ATOM 605 N N . VAL A 1 81 ? -2.152 -1.781 -16.362 1.00 79.75 81 VAL A N 1
ATOM 606 C CA . VAL A 1 81 ? -2.524 -0.443 -15.900 1.00 79.75 81 VAL A CA 1
ATOM 607 C C . VAL A 1 81 ? -1.505 0.007 -14.866 1.00 79.75 81 VAL A C 1
ATOM 609 O O . VAL A 1 81 ? -1.296 -0.669 -13.863 1.00 79.75 81 VAL A O 1
ATOM 612 N N . HIS A 1 82 ? -0.901 1.166 -15.105 1.00 87.75 82 HIS A N 1
ATOM 613 C CA . HIS A 1 82 ? 0.114 1.721 -14.211 1.00 87.75 82 HIS A CA 1
ATOM 614 C C . HIS A 1 82 ? -0.409 2.837 -13.303 1.00 87.75 82 HIS A C 1
ATOM 616 O O . HIS A 1 82 ? 0.334 3.400 -12.498 1.00 87.75 82 HIS A O 1
ATOM 622 N N . VAL A 1 83 ? -1.698 3.158 -13.423 1.00 91.62 83 VAL A N 1
ATOM 623 C CA . VAL A 1 83 ? -2.377 4.119 -12.557 1.00 91.62 83 VAL A CA 1
ATOM 624 C C . VAL A 1 83 ? -2.612 3.503 -11.186 1.00 91.62 83 VAL A C 1
ATOM 626 O O . VAL A 1 83 ? -3.244 2.453 -11.059 1.00 91.62 83 VAL A O 1
ATOM 629 N N . ASN A 1 84 ? -2.146 4.198 -10.153 1.00 94.94 84 ASN A N 1
ATOM 630 C CA . ASN A 1 84 ? -2.418 3.846 -8.772 1.00 94.94 84 ASN A CA 1
ATOM 631 C C . ASN A 1 84 ? -3.664 4.567 -8.261 1.00 94.94 84 ASN A C 1
ATOM 633 O O . ASN A 1 84 ? -3.987 5.687 -8.679 1.00 94.94 84 ASN A O 1
ATOM 637 N N . ARG A 1 85 ? -4.353 3.937 -7.310 1.00 97.69 85 ARG A N 1
ATOM 638 C CA . ARG A 1 85 ? -5.595 4.448 -6.724 1.00 97.69 85 ARG A CA 1
ATOM 639 C C . ARG A 1 85 ? -5.558 4.433 -5.197 1.00 97.69 85 ARG A C 1
ATOM 641 O O . ARG A 1 85 ? -4.863 3.624 -4.591 1.00 97.69 85 ARG A O 1
ATOM 648 N N . ALA A 1 86 ? -6.311 5.338 -4.578 1.00 98.44 86 ALA A N 1
ATOM 649 C CA . ALA A 1 86 ? -6.433 5.437 -3.130 1.00 98.44 86 ALA A CA 1
ATOM 650 C C . ALA A 1 86 ? -7.135 4.179 -2.575 1.00 98.44 86 ALA A C 1
ATOM 652 O O . ALA A 1 86 ? -8.240 3.855 -3.024 1.00 98.44 86 ALA A O 1
ATOM 653 N N . PRO A 1 87 ? -6.542 3.466 -1.602 1.00 98.62 87 PRO A N 1
ATOM 654 C CA . PRO A 1 87 ? -7.090 2.208 -1.089 1.00 98.62 87 PRO A CA 1
ATOM 655 C C . PRO A 1 87 ? -8.313 2.419 -0.180 1.00 98.62 87 PRO A C 1
ATOM 657 O O . PRO A 1 87 ? -9.142 1.523 -0.012 1.00 98.62 87 PRO A O 1
ATOM 660 N N . ILE A 1 88 ? -8.441 3.620 0.384 1.00 98.56 88 ILE A N 1
ATOM 661 C CA . ILE A 1 88 ? -9.550 4.082 1.221 1.00 98.56 88 ILE A CA 1
ATOM 662 C C . ILE A 1 88 ? -9.904 5.524 0.849 1.00 98.56 88 ILE A C 1
ATOM 664 O O . ILE A 1 88 ? -9.110 6.216 0.214 1.00 98.56 88 ILE A O 1
ATOM 668 N N . GLY A 1 89 ? -11.096 5.969 1.246 1.00 98.31 89 GLY A N 1
ATOM 669 C CA . GLY A 1 89 ? -11.435 7.390 1.237 1.00 98.31 89 GLY A CA 1
ATOM 670 C C . GLY A 1 89 ? -10.934 8.055 2.515 1.00 98.31 89 GLY A C 1
ATOM 671 O O . GLY A 1 89 ? -10.918 7.416 3.568 1.00 98.31 89 GLY A O 1
ATOM 672 N N . GLY A 1 90 ? -10.524 9.316 2.429 1.00 98.12 90 GLY A N 1
ATOM 673 C CA . GLY A 1 90 ? -9.978 10.042 3.571 1.00 98.12 90 GLY A CA 1
ATOM 674 C C . GLY A 1 90 ? -9.024 11.156 3.165 1.00 98.12 90 GLY A C 1
ATOM 675 O O . GLY A 1 90 ? -9.029 11.613 2.024 1.00 98.12 90 GLY A O 1
ATOM 676 N N . LYS A 1 91 ? -8.203 11.594 4.115 1.00 98.62 91 LYS A N 1
ATOM 677 C CA . LYS A 1 91 ? -7.196 12.637 3.928 1.00 98.62 91 LYS A CA 1
ATOM 678 C C . LYS A 1 91 ? -5.856 12.027 3.528 1.00 98.62 91 LYS A C 1
ATOM 680 O O . LYS A 1 91 ? -5.402 11.069 4.152 1.00 98.62 91 LYS A O 1
ATOM 685 N N . VAL A 1 92 ? -5.176 12.628 2.555 1.00 98.56 92 VAL A N 1
ATOM 686 C CA . VAL A 1 92 ? -3.746 12.392 2.312 1.00 98.56 92 VAL A CA 1
ATOM 687 C C . VAL A 1 92 ? -2.968 13.059 3.450 1.00 98.56 92 VAL A C 1
ATOM 689 O O . VAL A 1 92 ? -2.749 14.268 3.450 1.00 98.56 92 VAL A O 1
ATOM 692 N N . ALA A 1 93 ? -2.621 12.292 4.479 1.00 97.81 93 ALA A N 1
ATOM 693 C CA . ALA A 1 93 ? -2.071 12.793 5.739 1.00 97.81 93 ALA A CA 1
ATOM 694 C C . ALA A 1 93 ? -0.539 12.877 5.754 1.00 97.81 93 ALA A C 1
ATOM 696 O O . ALA A 1 93 ? 0.036 13.568 6.591 1.00 97.81 93 ALA A O 1
ATOM 697 N N . GLY A 1 94 ? 0.127 12.200 4.821 1.00 97.12 94 GLY A N 1
ATOM 698 C CA . GLY A 1 94 ? 1.580 12.151 4.761 1.00 97.12 94 GLY A CA 1
ATOM 699 C C . GLY A 1 94 ? 2.082 11.802 3.371 1.00 97.12 94 GLY A C 1
ATOM 700 O O . GLY A 1 94 ? 1.412 11.110 2.603 1.00 97.12 94 GLY A O 1
ATOM 701 N N . ARG A 1 95 ? 3.282 12.286 3.067 1.00 96.06 95 ARG A N 1
ATOM 702 C CA . ARG A 1 95 ? 4.024 11.963 1.853 1.00 96.06 95 ARG A CA 1
ATOM 703 C C . ARG A 1 95 ? 5.501 11.900 2.202 1.00 96.06 95 ARG A C 1
ATOM 705 O O . ARG A 1 95 ? 6.027 12.849 2.776 1.00 96.06 95 ARG A O 1
ATOM 712 N N . VAL A 1 96 ? 6.157 10.803 1.851 1.00 95.12 96 VAL A N 1
ATOM 713 C CA . VAL A 1 96 ? 7.602 10.636 2.022 1.00 95.12 96 VAL A CA 1
ATOM 714 C C . VAL A 1 96 ? 8.199 10.181 0.709 1.00 95.12 96 VAL A C 1
ATOM 716 O O . VAL A 1 96 ? 7.694 9.252 0.086 1.00 95.12 96 VAL A O 1
ATOM 719 N N . TRP A 1 97 ? 9.282 10.832 0.306 1.00 91.50 97 TRP A N 1
ATOM 720 C CA . TRP A 1 97 ? 10.074 10.433 -0.843 1.00 91.50 97 TRP A CA 1
ATOM 721 C C . TRP A 1 97 ? 11.433 9.937 -0.367 1.00 91.50 97 TRP A C 1
ATOM 723 O O . TRP A 1 97 ? 12.112 10.620 0.399 1.00 91.50 97 TRP A O 1
ATOM 733 N N . TYR A 1 98 ? 11.837 8.764 -0.836 1.00 86.50 98 TYR A N 1
ATOM 734 C CA . TYR A 1 98 ? 13.164 8.219 -0.594 1.00 86.50 98 TYR A CA 1
ATOM 735 C C . TYR A 1 98 ? 13.878 8.046 -1.931 1.00 86.50 98 TYR A C 1
ATOM 737 O O . TYR A 1 98 ? 13.479 7.231 -2.763 1.00 86.50 98 TYR A O 1
ATOM 745 N N . ASN A 1 99 ? 14.945 8.825 -2.114 1.00 78.94 99 ASN A N 1
ATOM 746 C CA . ASN A 1 99 ? 15.897 8.649 -3.203 1.00 78.94 99 ASN A CA 1
ATOM 747 C C . ASN A 1 99 ? 16.836 7.505 -2.815 1.00 78.94 99 ASN A C 1
ATOM 749 O O . ASN A 1 99 ? 17.836 7.714 -2.126 1.00 78.94 99 ASN A O 1
ATOM 753 N N . GLY A 1 100 ? 16.459 6.288 -3.191 1.00 67.94 100 GLY A N 1
ATOM 754 C CA . GLY A 1 100 ? 17.354 5.143 -3.110 1.00 67.94 100 GLY A CA 1
ATOM 755 C C . GLY A 1 100 ? 18.564 5.333 -4.028 1.00 67.94 100 GLY A C 1
ATOM 756 O O . GLY A 1 100 ? 18.441 6.040 -5.030 1.00 67.94 100 GLY A O 1
ATOM 757 N N . PRO A 1 101 ? 19.735 4.755 -3.714 1.00 58.91 101 PRO A N 1
ATOM 758 C CA . PRO A 1 101 ? 20.835 4.720 -4.671 1.00 58.91 101 PRO A CA 1
ATOM 759 C C . PRO A 1 101 ? 20.382 4.017 -5.960 1.00 58.91 101 PRO A C 1
ATOM 761 O O . PRO A 1 101 ? 19.642 3.036 -5.886 1.00 58.91 101 PRO A O 1
ATOM 764 N N . ASP A 1 102 ? 20.861 4.480 -7.120 1.00 52.84 102 ASP A N 1
ATOM 765 C CA . ASP A 1 102 ? 20.775 3.726 -8.377 1.00 52.84 102 ASP A CA 1
ATOM 766 C C . ASP A 1 102 ? 21.607 2.446 -8.221 1.00 52.84 102 ASP A C 1
ATOM 768 O O . ASP A 1 102 ? 22.795 2.397 -8.549 1.00 52.84 102 ASP A O 1
ATOM 772 N N . VAL A 1 103 ? 21.020 1.408 -7.624 1.00 53.19 103 VAL A N 1
ATOM 773 C CA . VAL A 1 103 ? 21.692 0.121 -7.469 1.00 53.19 103 VAL A CA 1
ATOM 774 C C . VAL A 1 103 ? 21.673 -0.559 -8.826 1.00 53.19 103 VAL A C 1
ATOM 776 O O . VAL A 1 103 ? 20.618 -0.898 -9.361 1.00 53.19 103 VAL A O 1
ATOM 779 N N . GLU A 1 104 ? 22.856 -0.752 -9.406 1.00 51.19 104 GLU A N 1
ATOM 780 C CA . GLU A 1 104 ? 22.976 -1.480 -10.657 1.00 51.19 104 GLU A CA 1
ATOM 781 C C . GLU A 1 104 ? 22.493 -2.924 -10.454 1.00 51.19 104 GLU A C 1
ATOM 783 O O . GLU A 1 104 ? 23.120 -3.713 -9.749 1.00 51.19 104 GLU A O 1
ATOM 788 N N . MET A 1 105 ? 21.370 -3.279 -11.080 1.00 53.28 105 MET A N 1
ATOM 789 C CA . MET A 1 105 ? 20.862 -4.649 -11.048 1.00 53.28 105 MET A CA 1
ATOM 790 C C . MET A 1 105 ? 21.891 -5.641 -11.607 1.00 53.28 105 MET A C 1
ATOM 792 O O . MET A 1 105 ? 22.540 -5.394 -12.636 1.00 53.28 105 MET A O 1
ATOM 796 N N . THR A 1 106 ? 21.965 -6.821 -10.994 1.00 54.47 106 THR A N 1
ATOM 797 C CA . THR A 1 106 ? 22.736 -7.944 -11.533 1.00 54.47 106 THR A CA 1
ATOM 798 C C . THR A 1 106 ? 22.187 -8.372 -12.900 1.00 54.47 106 THR A C 1
ATOM 800 O O . THR A 1 106 ? 21.022 -8.151 -13.234 1.00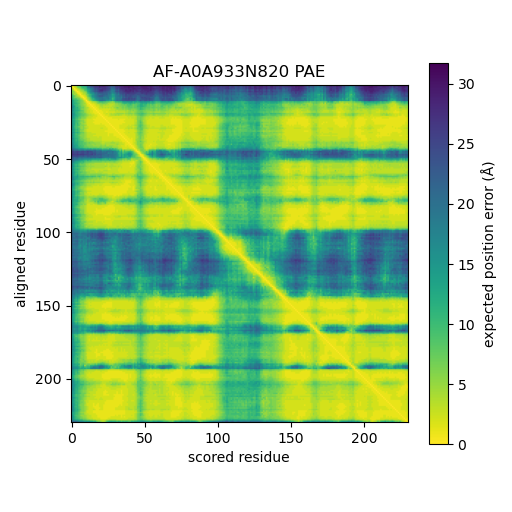 54.47 106 THR A O 1
ATOM 803 N N . ARG A 1 107 ? 23.008 -9.030 -13.734 1.00 47.00 107 ARG A N 1
ATOM 804 C CA . ARG A 1 107 ? 22.554 -9.535 -15.048 1.00 47.00 107 ARG A CA 1
ATOM 805 C C . ARG A 1 107 ? 21.370 -10.506 -14.943 1.00 47.00 107 ARG A C 1
ATOM 807 O O . ARG A 1 107 ? 20.569 -10.568 -15.872 1.00 47.00 107 ARG A O 1
ATOM 814 N N . LEU A 1 108 ? 21.273 -11.248 -13.838 1.00 51.03 108 LEU A N 1
ATOM 815 C CA . LEU A 1 108 ? 20.178 -12.177 -13.574 1.00 51.03 108 LEU A CA 1
ATOM 816 C C . LEU A 1 108 ? 18.880 -11.419 -13.292 1.00 51.03 108 LEU A C 1
ATOM 818 O O . LEU A 1 108 ? 17.886 -11.673 -13.963 1.00 51.03 108 LEU A O 1
ATOM 822 N N . GLU A 1 109 ? 18.915 -10.436 -12.391 1.00 54.47 109 GLU A N 1
ATOM 823 C CA . GLU A 1 109 ? 17.767 -9.568 -12.102 1.00 54.47 109 GLU A CA 1
ATOM 824 C C . GLU A 1 109 ? 17.323 -8.822 -13.366 1.00 54.47 109 GLU A C 1
ATOM 826 O O . GLU A 1 109 ? 16.137 -8.807 -13.688 1.00 54.47 109 GLU A O 1
ATOM 831 N N . LYS A 1 110 ? 18.274 -8.285 -14.153 1.00 56.47 110 LYS A N 1
ATOM 832 C CA . LYS A 1 110 ? 17.973 -7.610 -15.430 1.00 56.47 110 LYS A CA 1
ATOM 833 C C . LYS A 1 110 ? 17.284 -8.570 -16.395 1.00 56.47 110 LYS A C 1
ATOM 835 O O . LYS A 1 110 ? 16.316 -8.194 -17.043 1.00 56.47 110 LYS A O 1
ATOM 840 N N . GLY A 1 111 ? 17.757 -9.814 -16.473 1.00 55.41 111 GLY A N 1
ATOM 841 C CA . GLY A 1 111 ? 17.168 -10.854 -17.312 1.00 55.41 111 GLY A CA 1
ATOM 842 C C . GLY A 1 111 ? 15.782 -11.300 -16.848 1.00 55.41 111 GLY A C 1
ATOM 843 O O . GLY A 1 111 ? 14.929 -11.572 -17.686 1.00 55.41 111 GLY A O 1
ATOM 844 N N . LEU A 1 112 ? 15.543 -11.361 -15.541 1.00 54.06 112 LEU A N 1
ATOM 845 C CA . LEU A 1 112 ? 14.265 -11.749 -14.955 1.00 54.06 112 LEU A CA 1
ATOM 846 C C . LEU A 1 112 ? 13.198 -10.658 -15.113 1.00 54.06 112 LEU A C 1
ATOM 848 O O . LEU A 1 112 ? 12.096 -10.969 -15.563 1.00 54.06 112 LEU A O 1
ATOM 852 N N . ILE A 1 113 ? 13.542 -9.390 -14.857 1.00 55.22 113 ILE A N 1
ATOM 853 C CA . ILE A 1 113 ? 12.656 -8.255 -15.154 1.00 55.22 113 ILE A CA 1
ATOM 854 C C . ILE A 1 113 ? 12.407 -8.169 -16.660 1.00 55.22 113 ILE A C 1
ATOM 856 O O . ILE A 1 113 ? 11.265 -8.137 -17.085 1.00 55.22 113 ILE A O 1
ATOM 860 N N . LEU A 1 114 ? 13.436 -8.243 -17.511 1.00 50.09 114 LEU A N 1
ATOM 861 C CA . LEU A 1 114 ? 13.238 -8.207 -18.967 1.00 50.09 114 LEU A CA 1
ATOM 862 C C . LEU A 1 114 ? 12.321 -9.342 -19.467 1.00 50.09 114 LEU A C 1
ATOM 864 O O . LEU A 1 114 ? 11.563 -9.154 -20.415 1.00 50.09 114 LEU A O 1
ATOM 868 N N . ARG A 1 115 ? 12.360 -10.514 -18.820 1.00 51.50 115 ARG A N 1
ATOM 869 C CA . ARG A 1 115 ? 11.470 -11.648 -19.114 1.00 51.50 115 ARG A CA 1
ATOM 870 C C . ARG A 1 115 ? 10.044 -11.449 -18.592 1.00 51.50 115 ARG A C 1
ATOM 872 O O . ARG A 1 115 ? 9.133 -11.991 -19.209 1.00 51.50 115 ARG A O 1
ATOM 879 N N . SER A 1 116 ? 9.829 -10.672 -17.525 1.00 49.31 116 SER A N 1
ATOM 880 C CA . SER A 1 116 ? 8.483 -10.295 -17.058 1.00 49.31 116 SER A CA 1
ATOM 881 C C . SER A 1 116 ? 7.805 -9.252 -17.961 1.00 49.31 116 SER A C 1
ATOM 883 O O . SER A 1 116 ? 6.580 -9.140 -17.955 1.00 49.31 116 SER A O 1
ATOM 885 N N . ILE A 1 117 ? 8.583 -8.580 -18.821 1.00 45.56 117 ILE A N 1
ATOM 886 C CA . ILE A 1 117 ? 8.113 -7.718 -19.920 1.00 45.56 117 ILE A CA 1
ATOM 887 C C . ILE A 1 117 ? 7.706 -8.552 -21.157 1.00 45.56 117 ILE A C 1
ATOM 889 O O . ILE A 1 117 ? 7.345 -7.990 -22.178 1.00 45.56 117 ILE A O 1
ATOM 893 N N . ILE A 1 118 ? 7.737 -9.890 -21.136 1.00 49.00 118 ILE A N 1
ATOM 894 C CA . ILE A 1 118 ? 7.217 -10.727 -22.238 1.00 49.00 118 ILE A CA 1
ATOM 895 C C . ILE A 1 118 ? 5.816 -11.223 -21.852 1.00 49.00 118 ILE A C 1
ATOM 897 O O . ILE A 1 118 ? 5.669 -11.733 -20.746 1.00 49.00 118 ILE A O 1
ATOM 901 N N . PRO A 1 119 ? 4.781 -11.135 -22.715 1.00 47.88 119 PRO A N 1
ATOM 902 C CA . PRO A 1 119 ? 3.457 -11.686 -22.412 1.00 47.88 119 PRO A CA 1
ATOM 903 C C . PRO A 1 119 ? 3.505 -13.197 -22.113 1.00 47.88 119 PRO A C 1
ATOM 905 O O . PRO A 1 119 ? 4.114 -13.959 -22.863 1.00 47.88 119 PRO A O 1
ATOM 908 N N . GLY A 1 120 ? 2.822 -13.640 -21.053 1.00 51.34 120 GLY A N 1
ATOM 909 C CA . GLY A 1 120 ? 2.858 -15.021 -20.547 1.00 51.34 120 GLY A CA 1
ATOM 910 C C . GLY A 1 120 ? 4.052 -15.388 -19.642 1.00 51.34 120 GLY A C 1
ATOM 911 O O . GLY A 1 120 ? 4.508 -16.537 -19.712 1.00 51.34 120 GLY A O 1
ATOM 912 N N . PRO A 1 121 ? 4.588 -14.475 -18.807 1.00 52.25 121 PRO A N 1
ATOM 913 C CA . PRO A 1 121 ? 5.778 -14.745 -18.004 1.00 52.25 121 PRO A CA 1
ATOM 914 C C . PRO A 1 121 ? 5.534 -15.817 -16.931 1.00 52.25 121 PRO A C 1
ATOM 916 O O . PRO A 1 121 ? 6.455 -1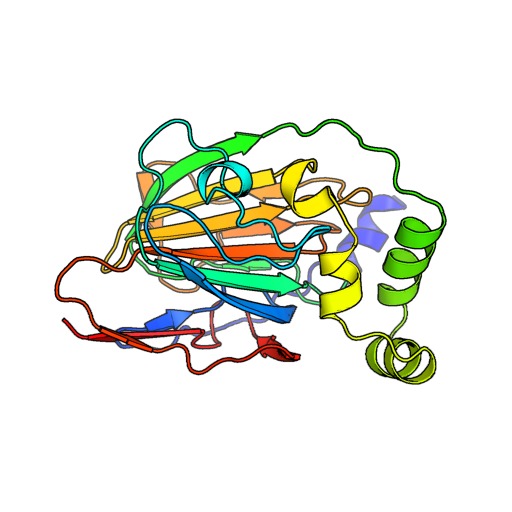6.569 -16.621 1.00 52.25 121 PRO A O 1
ATOM 919 N N . GLU A 1 122 ? 4.301 -15.989 -16.440 1.00 54.50 122 GLU A N 1
ATOM 920 C CA . GLU A 1 122 ? 3.938 -17.074 -15.518 1.00 54.50 122 GLU A CA 1
ATOM 921 C C . GLU A 1 122 ? 4.204 -18.474 -16.099 1.00 54.50 122 GLU A C 1
ATOM 923 O O . GLU A 1 122 ? 4.642 -19.374 -15.381 1.00 54.50 122 GLU A O 1
ATOM 928 N N . LYS A 1 123 ? 4.030 -18.659 -17.416 1.00 52.69 123 LYS A N 1
ATOM 929 C CA . LYS A 1 123 ? 4.358 -19.930 -18.082 1.00 52.69 123 LYS A CA 1
ATOM 930 C C . LYS A 1 123 ? 5.864 -20.152 -18.153 1.00 52.69 123 LYS A C 1
ATOM 932 O O . LYS A 1 123 ? 6.316 -21.278 -17.978 1.00 52.69 123 LYS A O 1
ATOM 937 N N . LEU A 1 124 ? 6.637 -19.097 -18.406 1.00 53.41 124 LEU A N 1
ATOM 938 C CA . LEU A 1 124 ? 8.096 -19.175 -18.485 1.00 53.41 124 LEU A CA 1
ATOM 939 C C . LEU A 1 124 ? 8.725 -19.446 -17.112 1.00 53.41 124 LEU A C 1
ATOM 941 O O . LEU A 1 124 ? 9.637 -20.261 -17.008 1.00 53.41 124 LEU A O 1
ATOM 945 N N . LEU A 1 125 ? 8.225 -18.793 -16.064 1.00 53.03 125 LEU A N 1
ATOM 946 C CA . LEU A 1 125 ? 8.669 -19.002 -14.686 1.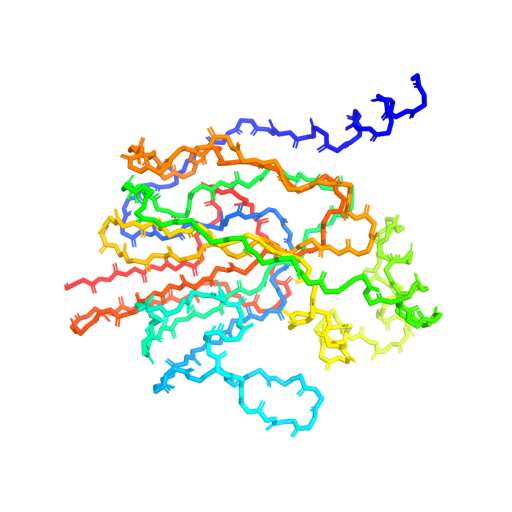00 53.03 125 LEU A CA 1
ATOM 947 C C . LEU A 1 125 ? 8.307 -20.404 -14.187 1.00 53.03 125 LEU A C 1
ATOM 949 O O . LEU A 1 125 ? 9.166 -21.093 -13.638 1.00 53.03 125 LEU A O 1
ATOM 953 N N . GLY A 1 126 ? 7.102 -20.885 -14.516 1.00 55.19 126 GLY A N 1
ATOM 954 C CA . GLY A 1 126 ? 6.696 -22.267 -14.262 1.00 55.19 126 GLY A CA 1
ATOM 955 C C . GLY A 1 126 ? 7.592 -23.308 -14.950 1.00 55.19 126 GLY A C 1
ATOM 956 O O . GLY A 1 126 ? 7.914 -24.323 -14.340 1.00 55.19 126 GLY A O 1
ATOM 957 N N . ILE A 1 127 ? 8.065 -23.048 -16.179 1.00 51.69 127 ILE A N 1
ATOM 958 C CA . ILE A 1 127 ? 9.036 -23.917 -16.883 1.00 51.69 127 ILE A CA 1
ATOM 959 C C . ILE A 1 127 ? 10.393 -23.960 -16.159 1.00 51.69 127 ILE A C 1
ATOM 961 O O . ILE A 1 127 ? 11.076 -24.981 -16.194 1.00 51.69 127 ILE A O 1
ATOM 965 N N . LEU A 1 128 ? 10.788 -22.865 -15.507 1.00 49.56 128 LEU A N 1
ATOM 966 C CA . LEU A 1 128 ? 12.048 -22.753 -14.767 1.00 49.56 128 LEU A CA 1
ATOM 967 C C . LEU A 1 128 ? 11.936 -23.205 -13.301 1.00 49.56 128 LEU A C 1
ATOM 969 O O . LEU A 1 128 ? 12.943 -23.197 -12.598 1.00 49.56 128 LEU A O 1
ATOM 973 N N . GLY A 1 129 ? 10.743 -23.604 -12.845 1.00 49.78 129 GLY A N 1
ATOM 974 C CA . GLY A 1 129 ? 10.493 -23.998 -11.458 1.00 49.78 129 GLY A CA 1
ATOM 975 C C . GLY A 1 129 ? 10.567 -22.841 -10.456 1.00 49.78 129 GLY A C 1
ATOM 976 O O . GLY A 1 129 ? 10.801 -23.093 -9.279 1.00 49.78 129 GLY A O 1
ATOM 977 N N . LEU A 1 130 ? 10.397 -21.596 -10.914 1.00 53.38 130 LEU A N 1
ATOM 978 C CA . LEU A 1 130 ? 10.443 -20.389 -10.084 1.00 53.38 130 LEU A CA 1
ATOM 979 C C . LEU A 1 130 ? 9.026 -19.835 -9.880 1.00 53.38 130 LEU A C 1
ATOM 981 O O . LEU A 1 130 ? 8.272 -19.682 -10.844 1.00 53.38 130 LEU A O 1
ATOM 985 N N . GLY A 1 131 ? 8.665 -19.512 -8.640 1.00 56.69 131 GLY A N 1
ATOM 986 C CA . GLY A 1 131 ? 7.461 -18.760 -8.294 1.00 56.69 131 GLY A CA 1
ATOM 987 C C . GLY A 1 131 ? 7.647 -17.251 -8.483 1.00 56.69 131 GLY A C 1
ATOM 988 O O . GLY A 1 131 ? 8.764 -16.736 -8.467 1.00 56.69 131 GLY A O 1
ATOM 989 N N . LEU A 1 132 ? 6.543 -16.508 -8.641 1.00 57.59 132 LEU A N 1
ATOM 990 C CA . LEU A 1 132 ? 6.592 -15.039 -8.751 1.00 57.59 132 LEU A CA 1
ATOM 991 C C . LEU A 1 132 ? 7.169 -14.389 -7.479 1.00 57.59 132 LEU A C 1
ATOM 993 O O . LEU A 1 132 ? 7.825 -13.355 -7.555 1.00 57.59 132 LEU A O 1
ATOM 997 N N . SER A 1 133 ? 6.951 -15.012 -6.320 1.00 57.78 133 SER A N 1
ATOM 998 C CA . SER A 1 133 ? 7.512 -14.598 -5.034 1.00 57.78 133 SER A CA 1
ATOM 999 C C . SER A 1 133 ? 9.015 -14.855 -4.920 1.00 57.78 133 SER A C 1
ATOM 1001 O O . SER A 1 133 ? 9.695 -14.080 -4.249 1.00 57.78 133 SER A O 1
ATOM 1003 N N . ASP A 1 134 ? 9.568 -15.846 -5.627 1.00 54.25 134 ASP A N 1
ATOM 1004 C CA . ASP A 1 134 ? 11.009 -16.140 -5.615 1.00 54.25 134 ASP A CA 1
ATOM 1005 C C . ASP A 1 134 ? 11.828 -15.022 -6.279 1.00 54.25 134 ASP A C 1
ATOM 1007 O O . ASP A 1 134 ? 12.915 -14.681 -5.817 1.00 54.25 134 ASP A O 1
ATOM 1011 N N . LEU A 1 135 ? 11.271 -14.367 -7.305 1.00 52.62 135 LEU A N 1
ATOM 1012 C CA . LEU A 1 135 ? 11.868 -13.177 -7.931 1.00 52.62 135 LEU A CA 1
ATOM 1013 C C . LEU A 1 135 ? 12.050 -12.008 -6.958 1.00 52.62 135 LEU A C 1
ATOM 1015 O O . LEU A 1 135 ? 12.943 -11.181 -7.131 1.00 52.62 135 LEU A O 1
ATOM 1019 N N . VAL A 1 136 ? 11.171 -11.932 -5.963 1.00 52.09 136 VAL A N 1
ATOM 1020 C CA . VAL A 1 136 ? 11.106 -10.844 -4.988 1.00 52.09 136 VAL A CA 1
ATOM 1021 C C . VAL A 1 136 ? 11.887 -11.208 -3.724 1.00 52.09 136 VAL A C 1
ATOM 1023 O O . VAL A 1 136 ? 12.523 -10.348 -3.119 1.00 52.09 136 VAL A O 1
ATOM 1026 N N . ALA A 1 137 ? 11.901 -12.492 -3.354 1.00 48.94 137 ALA A N 1
ATOM 1027 C CA . ALA A 1 137 ? 12.636 -13.029 -2.211 1.00 48.94 137 ALA A CA 1
ATOM 1028 C C . ALA A 1 137 ? 14.165 -12.918 -2.360 1.00 48.94 137 ALA A C 1
ATOM 1030 O O . ALA A 1 137 ? 14.886 -12.812 -1.358 1.00 48.94 137 ALA A O 1
ATOM 1031 N N . GLU A 1 138 ? 14.670 -12.931 -3.597 1.00 45.88 138 GLU A N 1
ATOM 1032 C CA . GLU A 1 138 ? 16.106 -12.850 -3.881 1.00 45.88 138 GLU A CA 1
ATOM 1033 C C . GLU A 1 138 ? 16.653 -11.424 -4.031 1.00 45.88 138 GLU A C 1
ATOM 1035 O O . GLU A 1 138 ? 17.875 -11.261 -4.110 1.00 45.88 138 GLU A O 1
ATOM 1040 N N . SER A 1 139 ? 15.799 -10.394 -4.025 1.00 50.94 139 SER A N 1
ATOM 1041 C CA . SER A 1 139 ? 16.218 -9.042 -4.385 1.00 50.94 139 SER A CA 1
ATOM 1042 C C . SER A 1 139 ? 16.168 -8.036 -3.231 1.00 50.94 139 SER A C 1
ATOM 1044 O O . SER A 1 139 ? 15.137 -7.823 -2.593 1.00 50.94 139 SER A O 1
ATOM 1046 N N . ASP A 1 140 ? 17.291 -7.346 -3.006 1.00 55.22 140 ASP A N 1
ATOM 1047 C CA . ASP A 1 140 ? 17.398 -6.238 -2.046 1.00 55.22 140 ASP A CA 1
ATOM 1048 C C . ASP A 1 140 ? 16.644 -4.968 -2.529 1.00 55.22 140 ASP A C 1
ATOM 1050 O O . ASP A 1 140 ? 16.517 -3.999 -1.772 1.00 55.22 140 ASP A O 1
ATOM 1054 N N . HIS A 1 141 ? 16.078 -4.977 -3.750 1.00 57.84 141 HIS A N 1
ATOM 1055 C CA . HIS A 1 141 ? 15.415 -3.829 -4.395 1.00 57.84 141 HIS A CA 1
ATOM 1056 C C . HIS A 1 141 ? 14.214 -3.281 -3.616 1.00 57.84 141 HIS A C 1
ATOM 1058 O O . HIS A 1 141 ? 14.026 -2.064 -3.565 1.00 57.84 141 HIS A O 1
ATOM 1064 N N . ILE A 1 142 ? 13.460 -4.120 -2.890 1.00 58.41 142 ILE A N 1
ATOM 1065 C CA . ILE A 1 142 ? 12.381 -3.636 -2.000 1.00 58.41 142 ILE A CA 1
ATOM 1066 C C . ILE A 1 142 ? 12.922 -2.636 -0.971 1.00 58.41 142 ILE A C 1
ATOM 1068 O O . ILE A 1 142 ? 12.228 -1.703 -0.563 1.00 58.41 142 ILE A O 1
ATOM 1072 N N . LEU A 1 143 ? 14.182 -2.771 -0.555 1.00 59.81 143 LEU A N 1
ATOM 1073 C CA . LEU A 1 143 ? 14.789 -1.933 0.473 1.00 59.81 143 LEU A CA 1
ATOM 1074 C C . LEU A 1 143 ? 15.739 -0.884 -0.091 1.00 59.81 143 LEU A C 1
ATOM 1076 O O . LEU A 1 143 ? 15.818 0.185 0.496 1.00 59.81 143 LEU A O 1
ATOM 1080 N N . SER A 1 144 ? 16.389 -1.090 -1.229 1.00 65.38 144 SER A N 1
ATOM 1081 C CA . SER A 1 144 ? 17.306 -0.084 -1.777 1.00 65.38 144 SER A CA 1
ATOM 1082 C C . SER A 1 144 ? 16.663 0.905 -2.740 1.00 65.38 144 SER A C 1
ATOM 1084 O O . SER A 1 144 ? 17.141 2.030 -2.817 1.00 65.38 144 SER A O 1
ATOM 1086 N N . SER A 1 145 ? 15.599 0.531 -3.452 1.00 71.69 145 SER A N 1
ATOM 1087 C CA . SER A 1 145 ? 15.137 1.325 -4.593 1.00 71.69 145 SER A CA 1
ATOM 1088 C C . SER A 1 145 ? 14.393 2.599 -4.201 1.00 71.69 145 SER A C 1
ATOM 1090 O O . SER A 1 145 ? 13.811 2.694 -3.107 1.00 71.69 145 SER A O 1
ATOM 1092 N N . ALA A 1 146 ? 14.412 3.580 -5.108 1.00 81.50 146 ALA A N 1
ATOM 1093 C CA . ALA A 1 146 ? 13.662 4.816 -4.958 1.00 81.50 146 ALA A CA 1
ATOM 1094 C C . ALA A 1 146 ? 12.173 4.521 -4.755 1.00 81.50 146 ALA A C 1
ATOM 1096 O O . ALA A 1 146 ? 11.622 3.579 -5.323 1.00 81.50 146 ALA A O 1
ATOM 1097 N N . ARG A 1 147 ? 11.514 5.291 -3.894 1.00 88.81 147 ARG A N 1
ATOM 1098 C CA . ARG A 1 147 ? 10.096 5.069 -3.601 1.00 88.81 147 ARG A CA 1
ATOM 1099 C C . ARG A 1 147 ? 9.416 6.309 -3.072 1.00 88.81 147 ARG A C 1
ATOM 1101 O O . ARG A 1 147 ? 10.047 7.186 -2.479 1.00 88.81 147 ARG A O 1
ATOM 1108 N N . GLU A 1 148 ? 8.102 6.296 -3.193 1.00 93.25 148 GLU A N 1
ATOM 1109 C CA . GLU A 1 148 ? 7.236 7.251 -2.529 1.00 93.25 148 GLU A CA 1
ATOM 1110 C C . GLU A 1 148 ? 6.225 6.529 -1.643 1.00 93.25 148 GLU A C 1
ATOM 1112 O O . GLU A 1 148 ? 5.561 5.592 -2.078 1.00 93.25 148 GLU A O 1
ATOM 1117 N N . THR A 1 149 ? 6.073 7.006 -0.415 1.00 96.38 149 THR A N 1
ATOM 1118 C CA . THR A 1 149 ? 5.019 6.584 0.503 1.00 96.38 149 THR A CA 1
ATOM 1119 C C . THR A 1 149 ? 3.969 7.679 0.600 1.00 96.38 149 THR A C 1
ATOM 1121 O O . THR A 1 149 ? 4.286 8.803 0.989 1.00 96.38 149 THR A O 1
ATOM 1124 N N . LEU A 1 150 ? 2.712 7.338 0.324 1.00 98.19 150 LEU A N 1
ATOM 1125 C CA . LEU A 1 150 ? 1.543 8.166 0.624 1.00 98.19 150 LEU A CA 1
ATOM 1126 C C . LEU A 1 150 ? 0.783 7.576 1.809 1.00 98.19 150 LEU A C 1
ATOM 1128 O O . LEU A 1 150 ? 0.511 6.377 1.835 1.00 98.19 150 LEU A O 1
ATOM 1132 N N . VAL A 1 151 ? 0.422 8.418 2.774 1.00 98.56 151 VAL A N 1
ATOM 1133 C CA . VAL A 1 151 ? -0.353 8.032 3.960 1.00 98.56 151 VAL A CA 1
ATOM 1134 C C . VAL A 1 151 ? -1.783 8.525 3.798 1.00 98.56 151 VAL A C 1
ATOM 1136 O O . VAL A 1 151 ? -2.009 9.716 3.583 1.00 98.56 151 VAL A O 1
ATOM 1139 N N . PHE A 1 152 ? -2.740 7.618 3.940 1.00 98.62 152 PHE A N 1
ATOM 1140 C CA . PHE A 1 152 ? -4.170 7.888 3.887 1.00 98.62 152 PHE A CA 1
ATOM 1141 C C . PHE A 1 152 ? -4.776 7.667 5.270 1.00 98.62 152 PHE A C 1
ATOM 1143 O O . PHE A 1 152 ? -4.637 6.586 5.845 1.00 98.62 152 PHE A O 1
ATOM 1150 N N . GLU A 1 153 ? -5.461 8.684 5.782 1.00 98.44 153 GLU A N 1
ATOM 1151 C CA . GLU A 1 153 ? -6.198 8.635 7.043 1.00 98.44 153 GLU A CA 1
ATOM 1152 C C . GLU A 1 153 ? -7.694 8.783 6.779 1.00 98.44 153 GLU A C 1
ATOM 1154 O O . GLU A 1 153 ? -8.163 9.817 6.300 1.00 98.44 153 GLU A O 1
ATOM 1159 N N . GLY A 1 154 ? -8.444 7.734 7.095 1.00 96.94 154 GLY A N 1
ATOM 1160 C CA . GLY A 1 154 ? -9.897 7.701 7.016 1.00 96.94 154 GLY A CA 1
ATOM 1161 C C . GLY A 1 154 ? -10.440 6.759 8.078 1.00 96.94 154 GLY A C 1
ATOM 1162 O O . GLY A 1 154 ? -10.068 6.850 9.245 1.00 96.94 154 GLY A O 1
ATOM 1163 N N . ASP A 1 155 ? -11.283 5.811 7.673 1.00 94.94 155 ASP A N 1
ATOM 1164 C CA . ASP A 1 155 ? -11.784 4.792 8.601 1.00 94.94 155 ASP A CA 1
ATOM 1165 C C . ASP A 1 155 ? -10.702 3.834 9.120 1.00 94.94 155 ASP A C 1
ATOM 1167 O O . ASP A 1 155 ? -10.840 3.262 10.203 1.00 94.94 155 ASP A O 1
ATOM 1171 N N . LEU A 1 156 ? -9.633 3.675 8.347 1.00 97.00 156 LEU A N 1
ATOM 1172 C CA . LEU A 1 156 ? -8.383 3.040 8.737 1.00 97.00 156 LEU A CA 1
ATOM 1173 C C . LEU A 1 156 ? -7.231 3.970 8.354 1.00 97.00 156 LEU A C 1
ATOM 1175 O O . LEU A 1 156 ? -7.421 4.951 7.629 1.00 97.00 156 LEU A O 1
ATOM 1179 N N . ARG A 1 157 ? -6.023 3.620 8.792 1.00 98.12 157 ARG A N 1
ATOM 1180 C CA . ARG A 1 157 ? -4.790 4.233 8.306 1.00 98.12 157 ARG A CA 1
ATOM 1181 C C . ARG A 1 157 ? -4.097 3.284 7.333 1.00 98.12 157 ARG A C 1
ATOM 1183 O O . ARG A 1 157 ? -3.811 2.136 7.669 1.00 98.12 157 ARG A O 1
ATOM 1190 N N . CYS A 1 158 ? -3.877 3.751 6.107 1.00 98.56 158 CYS A N 1
ATOM 1191 C CA . CYS A 1 158 ? -3.253 2.974 5.035 1.00 98.56 158 CYS A CA 1
ATOM 1192 C C . CYS A 1 158 ? -2.038 3.715 4.480 1.00 98.56 158 CYS A C 1
ATOM 1194 O O . CYS A 1 158 ? -2.099 4.923 4.263 1.00 98.56 158 CYS A O 1
ATOM 1196 N N . LEU A 1 159 ? -0.953 2.998 4.204 1.00 98.50 159 LEU A N 1
ATOM 1197 C CA . LEU A 1 159 ? 0.210 3.535 3.509 1.00 98.50 159 LEU A CA 1
ATOM 1198 C C . LEU A 1 159 ? 0.319 2.839 2.153 1.00 98.50 159 LEU A C 1
ATOM 1200 O O . LEU A 1 159 ? 0.307 1.611 2.084 1.00 98.50 159 LEU A O 1
ATOM 1204 N N . VAL A 1 160 ? 0.434 3.622 1.085 1.00 98.06 160 VAL A N 1
ATOM 1205 C CA . VAL A 1 160 ? 0.740 3.123 -0.259 1.00 98.06 160 VAL A CA 1
ATOM 1206 C C . VAL A 1 160 ? 2.194 3.453 -0.549 1.00 98.06 160 VAL A C 1
ATOM 1208 O O . VAL A 1 160 ? 2.539 4.627 -0.686 1.00 98.06 160 VAL A O 1
ATOM 1211 N N . VAL A 1 161 ? 3.033 2.425 -0.628 1.00 95.19 161 VAL A N 1
ATOM 1212 C CA . VAL A 1 161 ? 4.457 2.532 -0.950 1.00 95.19 161 VAL A CA 1
ATOM 1213 C C . VAL A 1 161 ? 4.644 2.155 -2.413 1.00 95.19 161 VAL A C 1
ATOM 1215 O O . VAL A 1 161 ? 4.464 1.008 -2.810 1.00 95.19 161 VAL A O 1
ATOM 1218 N N . ARG A 1 162 ? 4.980 3.141 -3.232 1.00 92.38 162 ARG A N 1
ATOM 1219 C CA . ARG A 1 162 ? 5.205 3.003 -4.669 1.00 92.38 162 ARG A CA 1
ATOM 1220 C C . ARG A 1 162 ? 6.692 2.878 -4.911 1.00 92.38 162 ARG A C 1
ATOM 1222 O O . ARG A 1 162 ? 7.422 3.836 -4.666 1.00 92.38 162 ARG A O 1
ATOM 1229 N N . ILE A 1 163 ? 7.131 1.702 -5.342 1.00 85.00 163 ILE A N 1
ATOM 1230 C CA . ILE A 1 163 ? 8.548 1.392 -5.501 1.00 85.00 163 ILE A CA 1
ATOM 1231 C C . ILE A 1 163 ? 8.911 1.606 -6.968 1.00 85.00 163 ILE A C 1
ATOM 1233 O O . ILE A 1 163 ? 8.364 0.963 -7.866 1.00 85.00 163 ILE A O 1
ATOM 1237 N N . ALA A 1 164 ? 9.816 2.550 -7.207 1.00 76.81 164 ALA A N 1
ATOM 1238 C CA . ALA A 1 164 ? 10.428 2.749 -8.505 1.00 76.81 164 ALA A CA 1
ATOM 1239 C C . ALA A 1 164 ? 11.570 1.743 -8.676 1.00 76.81 164 ALA A C 1
ATOM 1241 O O . ALA A 1 164 ? 12.464 1.679 -7.841 1.00 76.81 164 ALA A O 1
ATOM 1242 N N . ASP A 1 165 ? 11.532 0.958 -9.745 1.00 66.50 165 ASP A N 1
ATOM 1243 C CA . ASP A 1 165 ? 12.588 0.019 -10.133 1.00 66.50 165 ASP A CA 1
ATOM 1244 C C . ASP A 1 165 ? 13.534 0.647 -11.178 1.00 66.50 165 ASP A C 1
ATOM 1246 O O . ASP A 1 165 ? 13.298 1.756 -11.647 1.00 66.50 165 ASP A O 1
ATOM 1250 N N . TYR A 1 166 ? 14.582 -0.060 -11.597 1.00 54.66 166 TYR A N 1
ATOM 1251 C CA . TYR A 1 166 ? 15.643 0.445 -12.481 1.00 54.66 166 TYR A CA 1
ATOM 1252 C C . TYR A 1 166 ? 15.156 1.018 -13.825 1.00 54.66 166 TYR A C 1
ATOM 1254 O O . TYR A 1 166 ? 15.773 1.925 -14.378 1.00 54.66 166 TYR A O 1
ATOM 1262 N N . PHE A 1 167 ? 14.055 0.496 -14.374 1.00 56.72 167 PHE A N 1
ATOM 1263 C CA . PHE A 1 167 ? 13.475 1.000 -15.626 1.00 56.72 167 PHE A CA 1
ATOM 1264 C C . PHE A 1 167 ? 12.508 2.174 -15.417 1.00 56.72 167 PHE A C 1
ATOM 1266 O O . PHE A 1 167 ? 12.000 2.721 -16.395 1.00 56.72 167 PHE A O 1
ATOM 1273 N N . VAL A 1 168 ? 12.236 2.566 -14.168 1.00 60.06 168 VAL A N 1
ATOM 1274 C CA . VAL A 1 168 ? 11.275 3.617 -13.830 1.00 60.06 168 VAL A CA 1
ATOM 1275 C C . VAL A 1 168 ? 11.839 4.981 -14.165 1.00 60.06 168 VAL A C 1
ATOM 1277 O O . VAL A 1 168 ? 12.768 5.463 -13.529 1.00 60.06 168 VAL A O 1
ATOM 1280 N N . GLY A 1 169 ? 11.216 5.631 -15.148 1.00 61.66 169 GLY A N 1
ATOM 1281 C CA . GLY A 1 169 ? 11.525 7.018 -15.478 1.00 61.66 169 GLY A CA 1
ATOM 1282 C C . GLY A 1 169 ? 11.032 7.995 -14.411 1.00 61.66 169 GLY A C 1
ATOM 1283 O O . GLY A 1 169 ? 11.686 9.001 -14.164 1.00 61.66 169 GLY A O 1
ATOM 1284 N N . GLU A 1 170 ? 9.884 7.706 -13.783 1.00 74.94 170 GLU A N 1
ATOM 1285 C CA . GLU A 1 170 ? 9.238 8.608 -12.821 1.00 74.94 170 GLU A CA 1
ATOM 1286 C C . GLU A 1 170 ? 8.096 7.936 -12.026 1.00 74.94 170 GLU A C 1
ATOM 1288 O O . GLU A 1 170 ? 7.344 7.120 -12.581 1.00 74.94 170 GLU A O 1
ATOM 1293 N N . ILE A 1 171 ? 7.926 8.334 -10.754 1.00 86.62 171 ILE A N 1
ATOM 1294 C CA . ILE A 1 171 ? 6.672 8.182 -9.992 1.00 86.62 171 ILE A CA 1
ATOM 1295 C C . ILE A 1 171 ? 5.924 9.515 -10.068 1.00 86.62 171 ILE A C 1
ATOM 1297 O O . ILE A 1 171 ? 6.323 10.503 -9.453 1.00 86.62 171 ILE A O 1
ATOM 1301 N N . LEU A 1 172 ? 4.809 9.525 -10.791 1.00 89.38 172 LEU A N 1
ATOM 1302 C CA . LEU A 1 172 ? 3.930 10.681 -10.908 1.00 89.38 172 LEU A CA 1
ATOM 1303 C C . LEU A 1 172 ? 2.925 10.684 -9.759 1.00 89.38 172 LEU A C 1
ATOM 1305 O O . LEU A 1 172 ? 2.253 9.680 -9.509 1.00 89.38 172 LEU A O 1
ATOM 1309 N N . THR A 1 173 ? 2.782 11.818 -9.081 1.00 93.50 173 THR A N 1
ATOM 1310 C CA . THR A 1 173 ? 1.848 12.002 -7.959 1.00 93.50 173 THR A CA 1
ATOM 1311 C C . THR A 1 173 ? 0.847 13.090 -8.312 1.00 93.50 173 THR A C 1
ATOM 1313 O O . THR A 1 173 ? 1.241 14.209 -8.628 1.00 93.50 173 THR A O 1
ATOM 1316 N N . TRP A 1 174 ? -0.443 12.758 -8.274 1.00 96.31 174 TRP A N 1
ATOM 1317 C CA . TRP A 1 174 ? -1.534 13.656 -8.680 1.00 96.31 174 TRP A CA 1
ATOM 1318 C C . TRP A 1 174 ? -2.341 14.209 -7.507 1.00 96.31 174 TRP A C 1
ATOM 1320 O O . TRP A 1 174 ? -3.200 15.057 -7.717 1.00 96.31 174 TRP A O 1
ATOM 1330 N N . VAL A 1 175 ? -2.061 13.741 -6.290 1.00 97.56 175 VAL A N 1
ATOM 1331 C CA . VAL A 1 175 ? -2.704 14.206 -5.057 1.00 97.56 175 VAL A CA 1
ATOM 1332 C C . VAL A 1 175 ? -1.745 15.025 -4.202 1.00 97.56 175 VAL A C 1
ATOM 1334 O O . VAL A 1 175 ? -0.528 14.819 -4.228 1.00 97.56 175 VAL A O 1
ATOM 1337 N N . SER A 1 176 ? -2.298 15.942 -3.416 1.00 97.50 176 SER A N 1
ATOM 1338 C CA . SER A 1 176 ? -1.549 16.836 -2.532 1.00 97.50 176 SER A CA 1
ATOM 1339 C C . SER A 1 176 ? -1.696 16.462 -1.059 1.00 97.50 176 SER A C 1
ATOM 1341 O O . SER A 1 176 ? -2.697 15.889 -0.633 1.00 97.50 176 SER A O 1
ATOM 1343 N N . LEU A 1 177 ? -0.704 16.828 -0.243 1.00 97.69 177 LEU A N 1
ATOM 1344 C CA . LEU A 1 177 ? -0.811 16.697 1.210 1.00 97.69 177 LEU A CA 1
ATOM 1345 C C . LEU A 1 177 ? -2.006 17.517 1.720 1.00 97.69 177 LEU A C 1
ATOM 1347 O O . LEU A 1 177 ? -2.156 18.690 1.386 1.00 97.69 177 LEU A O 1
ATOM 1351 N N . GLY A 1 178 ? -2.841 16.900 2.550 1.00 98.00 178 GLY A N 1
ATOM 1352 C CA . GLY A 1 178 ? -4.056 17.493 3.095 1.00 98.00 178 GLY A CA 1
ATOM 1353 C C . GLY A 1 178 ? -5.303 17.338 2.223 1.00 98.00 178 GLY A C 1
ATOM 1354 O O . GLY A 1 178 ? -6.392 17.639 2.707 1.00 98.00 178 GLY A O 1
ATOM 1355 N N . GLU A 1 179 ? -5.168 16.845 0.991 1.00 98.38 179 GLU A N 1
ATOM 1356 C CA . GLU A 1 179 ? -6.286 16.619 0.075 1.00 98.38 179 GLU A CA 1
ATOM 1357 C C . GLU A 1 179 ? -7.231 15.526 0.592 1.00 98.38 179 GLU A C 1
ATOM 1359 O O . GLU A 1 179 ? -6.788 14.514 1.142 1.00 98.38 179 GLU A O 1
ATOM 1364 N N . LEU A 1 180 ? -8.537 15.728 0.402 1.00 98.62 180 LEU A N 1
ATOM 1365 C CA . LEU A 1 180 ? -9.545 14.694 0.612 1.00 98.62 180 LEU A CA 1
ATOM 1366 C C . LEU A 1 180 ? -9.738 13.906 -0.680 1.00 98.62 180 LEU A C 1
ATOM 1368 O O . LEU A 1 180 ? -10.050 14.482 -1.719 1.00 98.62 180 LEU A O 1
ATOM 1372 N N . VAL A 1 181 ? -9.596 12.588 -0.591 1.00 98.31 181 VAL A N 1
ATOM 1373 C CA . VAL A 1 181 ? -9.722 11.674 -1.725 1.00 98.31 181 VAL A CA 1
ATOM 1374 C C . VAL A 1 181 ? -10.823 10.649 -1.481 1.00 98.31 181 VAL A C 1
ATOM 1376 O O . VAL A 1 181 ? -11.051 10.199 -0.354 1.00 98.31 181 VAL A O 1
ATOM 1379 N N . GLY A 1 182 ? -11.509 10.255 -2.551 1.00 98.25 182 GLY A N 1
ATOM 1380 C CA . GLY A 1 182 ? -12.437 9.127 -2.530 1.00 98.25 182 GLY A CA 1
ATOM 1381 C C . GLY A 1 182 ? -11.713 7.778 -2.589 1.00 98.25 182 GLY A C 1
ATOM 1382 O O . GLY A 1 182 ? -10.638 7.658 -3.177 1.00 98.25 182 GLY A O 1
ATOM 1383 N N . LYS A 1 183 ? -12.325 6.722 -2.040 1.00 98.31 183 LYS A N 1
ATOM 1384 C CA . LYS A 1 183 ? -11.835 5.348 -2.230 1.00 98.31 183 LYS A CA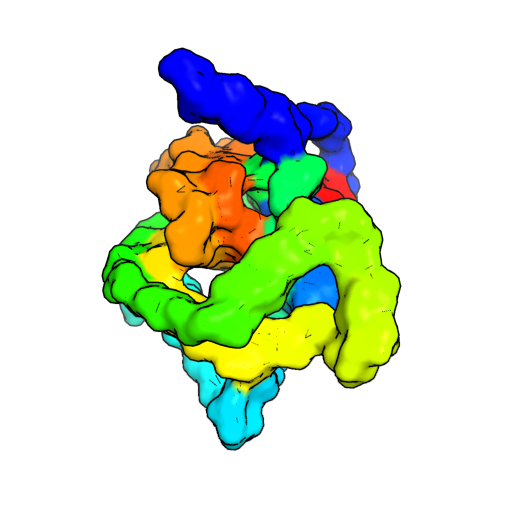 1
ATOM 1385 C C . LYS A 1 183 ? -11.819 5.009 -3.723 1.00 98.31 183 LYS A C 1
ATOM 1387 O O . LYS A 1 183 ? -12.809 5.231 -4.413 1.00 98.31 183 LYS A O 1
ATOM 1392 N N . GLY A 1 184 ? -10.703 4.484 -4.217 1.00 97.81 184 GLY A N 1
ATOM 1393 C CA . GLY A 1 184 ? -10.493 4.200 -5.636 1.00 97.81 184 GLY A CA 1
ATOM 1394 C C . GLY A 1 184 ? -10.192 5.427 -6.506 1.00 97.81 184 GLY A C 1
ATOM 1395 O O . GLY A 1 184 ? -10.023 5.268 -7.717 1.00 97.81 184 GLY A O 1
ATOM 1396 N N . GLN A 1 185 ? -10.086 6.635 -5.936 1.00 97.94 185 GLN A N 1
ATOM 1397 C CA . GLN A 1 185 ? -9.651 7.826 -6.672 1.00 97.94 185 GLN A CA 1
ATOM 1398 C C . GLN A 1 185 ? -8.224 7.639 -7.193 1.00 97.94 185 GLN A C 1
ATOM 1400 O O . GLN A 1 185 ? -7.385 7.047 -6.520 1.00 97.94 185 GLN A O 1
ATOM 1405 N N . ARG A 1 186 ? -7.941 8.148 -8.393 1.00 96.69 186 ARG A N 1
ATOM 1406 C CA . ARG A 1 186 ? -6.597 8.153 -8.989 1.00 96.69 186 ARG A CA 1
ATOM 1407 C C . ARG A 1 186 ? -5.656 9.005 -8.137 1.00 96.69 186 ARG A C 1
ATOM 1409 O O . ARG A 1 186 ? -5.990 10.145 -7.833 1.00 96.69 186 ARG A O 1
ATOM 1416 N N . ILE A 1 187 ? -4.494 8.463 -7.775 1.00 96.44 187 ILE A N 1
ATOM 1417 C CA . ILE A 1 187 ? -3.500 9.169 -6.939 1.00 96.44 187 ILE A CA 1
ATOM 1418 C C . ILE A 1 187 ? -2.188 9.450 -7.669 1.00 96.44 187 ILE A C 1
ATOM 1420 O O . ILE A 1 187 ? -1.387 10.268 -7.218 1.00 96.44 187 ILE A O 1
ATOM 1424 N N . GLY A 1 188 ? -1.956 8.781 -8.795 1.00 93.19 188 GLY A N 1
ATOM 1425 C CA . GLY A 1 188 ? -0.707 8.883 -9.527 1.00 93.19 188 GLY A CA 1
ATOM 1426 C C . GLY A 1 188 ? -0.479 7.699 -10.454 1.00 93.19 188 GLY A C 1
ATOM 1427 O O . GLY A 1 188 ? -1.369 6.877 -10.668 1.00 93.19 188 GLY A O 1
ATOM 1428 N N . MET A 1 189 ? 0.741 7.598 -10.967 1.00 89.25 189 MET A N 1
ATOM 1429 C CA . MET A 1 189 ? 1.184 6.518 -11.845 1.00 89.25 189 MET A CA 1
ATOM 1430 C C . MET A 1 189 ? 2.662 6.205 -11.593 1.00 89.25 189 MET A C 1
ATOM 1432 O O . MET A 1 189 ? 3.432 7.110 -11.275 1.00 89.25 189 MET A O 1
ATOM 1436 N N . ILE A 1 190 ? 3.067 4.947 -11.782 1.00 83.38 190 ILE A N 1
ATOM 1437 C CA . ILE A 1 190 ? 4.485 4.573 -11.898 1.00 83.38 190 ILE A CA 1
ATOM 1438 C C . ILE A 1 190 ? 4.758 4.189 -13.348 1.00 83.38 190 ILE A C 1
ATOM 1440 O O . ILE A 1 190 ? 4.199 3.222 -13.842 1.00 83.38 190 ILE A O 1
ATOM 1444 N N . THR A 1 191 ? 5.600 4.943 -14.045 1.00 71.12 191 THR A N 1
ATOM 1445 C CA . THR A 1 191 ? 5.709 4.852 -15.513 1.00 71.12 191 THR A CA 1
ATOM 1446 C C . THR A 1 191 ? 6.198 3.499 -16.041 1.00 71.12 191 THR A C 1
ATOM 1448 O O . THR A 1 191 ? 5.654 3.009 -17.018 1.00 71.12 191 THR A O 1
ATOM 1451 N N . TRP A 1 192 ? 7.180 2.874 -15.393 1.00 62.47 192 TRP A N 1
ATOM 1452 C CA . TRP A 1 192 ? 7.741 1.565 -15.782 1.00 62.47 192 TRP A CA 1
ATOM 1453 C C . TRP A 1 192 ? 7.974 0.671 -14.554 1.00 62.47 192 TRP A C 1
ATOM 1455 O O . TRP A 1 192 ? 8.953 -0.068 -14.465 1.00 62.47 192 TRP A O 1
ATOM 1465 N N . GLY A 1 193 ? 7.120 0.846 -13.541 1.00 60.72 193 GLY A N 1
ATOM 1466 C CA . GLY A 1 193 ? 7.319 0.304 -12.199 1.00 60.72 193 GLY A CA 1
ATOM 1467 C C . GLY A 1 193 ? 6.752 -1.082 -12.012 1.00 60.72 193 GLY A C 1
ATOM 1468 O O . GLY A 1 193 ? 5.718 -1.420 -12.577 1.00 60.72 193 GLY A O 1
ATOM 1469 N N . SER A 1 194 ? 7.437 -1.853 -11.175 1.00 73.31 194 SER A N 1
ATOM 1470 C CA . SER A 1 194 ? 7.148 -3.258 -10.933 1.00 73.31 194 SER A CA 1
ATOM 1471 C C . SER A 1 194 ? 6.309 -3.493 -9.685 1.00 73.31 194 SER A C 1
ATOM 1473 O O . SER A 1 194 ? 5.606 -4.493 -9.657 1.00 73.31 194 SER A O 1
ATOM 1475 N N . GLN A 1 195 ? 6.336 -2.630 -8.657 1.00 85.38 195 GLN A N 1
ATOM 1476 C CA . GLN A 1 195 ? 5.721 -2.972 -7.369 1.00 85.38 195 GLN A CA 1
ATOM 1477 C C . GLN A 1 195 ? 5.072 -1.796 -6.627 1.00 85.38 195 GLN A C 1
ATOM 1479 O O . GLN A 1 195 ? 5.609 -0.690 -6.534 1.00 85.38 195 GLN A O 1
ATOM 1484 N N . THR A 1 196 ? 3.906 -2.067 -6.043 1.00 91.81 196 THR A N 1
ATOM 1485 C CA . THR A 1 196 ? 3.249 -1.213 -5.049 1.00 91.81 196 THR A CA 1
ATOM 1486 C C . THR A 1 196 ? 2.923 -2.043 -3.812 1.00 91.81 196 THR A C 1
ATOM 1488 O O . THR A 1 196 ? 2.204 -3.036 -3.918 1.00 91.81 196 THR A O 1
ATOM 1491 N N . ASP A 1 197 ? 3.391 -1.607 -2.644 1.00 94.56 197 ASP A N 1
ATOM 1492 C CA . ASP A 1 197 ? 3.029 -2.216 -1.365 1.00 94.56 197 ASP A CA 1
ATOM 1493 C C . ASP A 1 197 ? 1.917 -1.409 -0.688 1.00 94.56 197 ASP A C 1
ATOM 1495 O O . ASP A 1 197 ? 1.978 -0.182 -0.579 1.00 94.56 197 ASP A O 1
ATOM 1499 N N . LEU A 1 198 ? 0.896 -2.110 -0.202 1.00 98.19 198 LEU A N 1
ATOM 1500 C CA . LEU A 1 198 ? -0.140 -1.566 0.666 1.00 98.19 198 LEU A CA 1
ATOM 1501 C C . LEU A 1 198 ? 0.113 -2.028 2.097 1.00 98.19 198 LEU A C 1
ATOM 1503 O O . LEU A 1 198 ? 0.069 -3.224 2.369 1.00 98.19 198 LEU A O 1
ATOM 1507 N N . ILE A 1 199 ? 0.293 -1.088 3.019 1.00 98.19 199 ILE A N 1
ATOM 1508 C CA . ILE A 1 199 ? 0.294 -1.355 4.459 1.00 98.19 199 ILE A CA 1
ATOM 1509 C C . ILE A 1 199 ? -1.037 -0.871 5.028 1.00 98.19 199 ILE A C 1
ATOM 1511 O O . ILE A 1 199 ? -1.409 0.286 4.840 1.00 98.19 199 ILE A O 1
ATOM 1515 N N . ILE A 1 200 ? -1.739 -1.745 5.741 1.00 98.38 200 ILE A N 1
ATOM 1516 C CA . ILE A 1 200 ? -2.983 -1.439 6.446 1.00 98.38 200 ILE A CA 1
ATOM 1517 C C . ILE A 1 200 ? -2.705 -1.582 7.937 1.00 98.38 200 ILE A C 1
ATOM 1519 O O . ILE A 1 200 ? -2.434 -2.686 8.415 1.00 98.38 200 ILE A O 1
ATOM 1523 N N . GLU A 1 201 ? -2.755 -0.470 8.663 1.00 97.75 201 GLU A N 1
ATOM 1524 C CA . GLU A 1 201 ? -2.668 -0.476 10.120 1.00 97.75 201 GLU A CA 1
ATOM 1525 C C . GLU A 1 201 ? -3.936 -1.107 10.701 1.00 97.75 201 GLU A C 1
ATOM 1527 O O . GLU A 1 201 ? -5.042 -0.823 10.233 1.00 97.75 201 GLU A O 1
ATOM 1532 N N . ILE A 1 202 ? -3.780 -1.977 11.702 1.00 96.69 202 ILE A N 1
ATOM 1533 C CA . ILE A 1 202 ? -4.906 -2.577 12.428 1.00 96.69 202 ILE A CA 1
ATOM 1534 C C . ILE A 1 202 ? -5.002 -1.894 13.796 1.00 96.69 202 ILE A C 1
ATOM 1536 O O . ILE A 1 202 ? -4.188 -2.187 14.672 1.00 96.69 202 ILE A O 1
ATOM 1540 N N . PRO A 1 203 ? -5.978 -0.992 14.009 1.00 93.88 203 PRO A N 1
ATOM 1541 C CA . PRO A 1 203 ? -6.200 -0.395 15.317 1.00 93.88 203 PRO A CA 1
ATOM 1542 C C . PRO A 1 203 ? -6.700 -1.427 16.334 1.00 93.88 203 PRO A C 1
ATOM 1544 O O . PRO A 1 203 ? -7.340 -2.420 15.980 1.00 93.88 203 PRO A O 1
ATOM 1547 N N . SER A 1 204 ? -6.485 -1.145 17.620 1.00 92.19 204 SER A N 1
ATOM 1548 C CA . SER A 1 204 ? -7.050 -1.958 18.703 1.00 92.19 204 SER A CA 1
ATOM 1549 C C . SER A 1 204 ? -8.575 -2.056 18.585 1.00 92.19 204 SER A C 1
ATOM 1551 O O . SER A 1 204 ? -9.252 -1.060 18.326 1.00 92.19 204 SER A O 1
ATOM 1553 N N . GLY A 1 205 ? -9.113 -3.264 18.764 1.00 92.56 205 GLY A N 1
ATOM 1554 C CA . GLY A 1 205 ? -10.546 -3.545 18.643 1.00 92.56 205 GLY A CA 1
ATOM 1555 C C . GLY A 1 205 ? -11.060 -3.698 17.208 1.00 92.56 205 GLY A C 1
ATOM 1556 O O . GLY A 1 205 ? -12.222 -4.038 17.030 1.00 92.56 205 GLY A O 1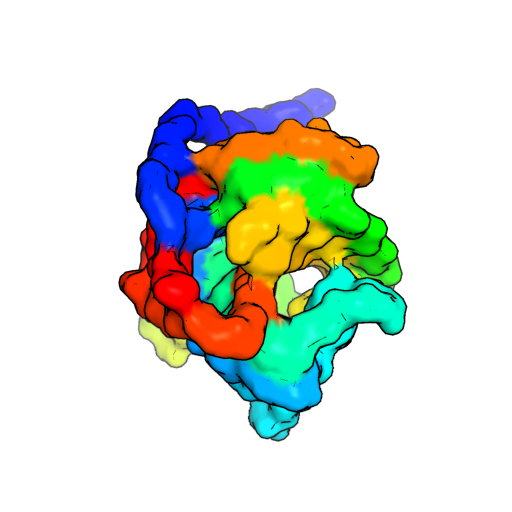
ATOM 1557 N N . VAL A 1 206 ? -10.221 -3.509 16.184 1.00 95.69 206 VAL A N 1
ATOM 1558 C CA . VAL A 1 206 ? -10.617 -3.708 14.784 1.00 95.69 206 VAL A CA 1
ATOM 1559 C C . VAL A 1 206 ? -10.255 -5.115 14.326 1.00 95.69 206 VAL A C 1
ATOM 1561 O O . VAL A 1 206 ? -9.100 -5.536 14.380 1.00 95.69 206 VAL A O 1
ATOM 1564 N N . SER A 1 207 ? -11.243 -5.839 13.808 1.00 95.75 207 SER A N 1
ATOM 1565 C CA . SER A 1 207 ? -11.004 -7.084 13.075 1.00 95.75 207 SER A CA 1
ATOM 1566 C C . SER A 1 207 ? -10.756 -6.779 11.600 1.00 95.75 207 SER A C 1
ATOM 1568 O O . SER A 1 207 ? -11.420 -5.924 11.014 1.00 95.75 207 SER A O 1
ATOM 1570 N N . LEU A 1 208 ? -9.789 -7.472 10.994 1.00 97.38 208 LEU A N 1
ATOM 1571 C CA . LEU A 1 208 ? -9.445 -7.323 9.582 1.00 97.38 208 LEU A CA 1
ATOM 1572 C C . LEU A 1 208 ? -9.237 -8.697 8.949 1.00 97.38 208 LEU A C 1
ATOM 1574 O O . LEU A 1 208 ? -8.506 -9.518 9.498 1.00 97.38 208 LEU A O 1
ATOM 1578 N N . GLU A 1 209 ? -9.838 -8.927 7.788 1.00 97.44 209 GLU A N 1
ATOM 1579 C CA . GLU A 1 209 ? -9.708 -10.139 6.975 1.00 97.44 209 GLU A CA 1
ATOM 1580 C C . GLU A 1 209 ? -9.197 -9.769 5.579 1.00 97.44 209 GLU A C 1
ATOM 1582 O O . GLU A 1 209 ? -9.658 -8.793 4.990 1.00 97.44 209 GLU A O 1
ATOM 1587 N N . THR A 1 210 ? -8.273 -10.557 5.031 1.00 97.75 210 THR A N 1
ATOM 1588 C CA . THR A 1 210 ? -7.752 -10.392 3.669 1.00 97.75 210 THR A CA 1
ATOM 1589 C C . THR A 1 210 ? -8.323 -11.477 2.753 1.00 97.75 210 THR A C 1
ATOM 1591 O O . THR A 1 210 ? -7.891 -12.624 2.859 1.00 97.75 210 THR A O 1
ATOM 1594 N N . PRO A 1 211 ? -9.267 -11.158 1.848 1.00 97.62 211 PRO A N 1
ATOM 1595 C CA . PRO A 1 211 ? -9.854 -12.144 0.938 1.00 97.62 211 PRO A CA 1
ATOM 1596 C C . PRO A 1 211 ? -8.964 -12.473 -0.272 1.00 97.62 211 PRO A C 1
ATOM 1598 O O . PRO A 1 211 ? -9.409 -13.197 -1.156 1.00 97.62 211 PRO A O 1
ATOM 1601 N N . VAL A 1 212 ? -7.752 -11.914 -0.334 1.00 96.62 212 VAL A N 1
ATOM 1602 C CA . VAL A 1 212 ? -6.756 -12.171 -1.381 1.00 96.62 212 VAL A CA 1
ATOM 1603 C C . VAL A 1 212 ? -5.586 -12.972 -0.819 1.00 96.62 212 VAL A C 1
ATOM 1605 O O . VAL A 1 212 ? -5.245 -12.847 0.361 1.00 96.62 212 VAL A O 1
ATOM 1608 N N . ALA A 1 213 ? -4.954 -13.757 -1.678 1.00 92.31 213 ALA A N 1
ATOM 1609 C CA . ALA A 1 213 ? -3.776 -14.556 -1.396 1.00 92.31 213 ALA A CA 1
ATOM 1610 C C . ALA A 1 213 ? -2.666 -14.293 -2.424 1.00 92.31 213 ALA A C 1
ATOM 1612 O O . ALA A 1 213 ? -2.854 -13.626 -3.439 1.00 92.31 213 ALA A O 1
ATOM 1613 N N . GLU A 1 214 ? -1.478 -14.813 -2.134 1.00 86.38 214 GLU A N 1
ATOM 1614 C CA . GLU A 1 214 ? -0.349 -14.809 -3.063 1.00 86.38 214 GLU A CA 1
ATOM 1615 C C . GLU A 1 214 ? -0.731 -15.478 -4.396 1.00 86.38 214 GLU A C 1
ATOM 1617 O O . GLU A 1 214 ? -1.327 -16.553 -4.409 1.00 86.38 214 GLU A O 1
ATOM 1622 N N . GLY A 1 215 ? -0.403 -14.823 -5.512 1.00 81.44 215 GLY A N 1
ATOM 1623 C CA . GLY A 1 215 ? -0.769 -15.239 -6.867 1.00 81.44 215 GLY A CA 1
ATOM 1624 C C . GLY A 1 215 ? -2.088 -14.660 -7.395 1.00 81.44 215 GLY A C 1
ATOM 1625 O O . GLY A 1 215 ? -2.322 -14.730 -8.602 1.00 81.44 215 GLY A O 1
ATOM 1626 N N . ASP A 1 216 ? -2.925 -14.046 -6.553 1.00 88.31 216 ASP A N 1
ATOM 1627 C CA . ASP A 1 216 ? -4.197 -13.475 -7.006 1.00 88.31 216 ASP A CA 1
ATOM 1628 C C . ASP A 1 216 ? -3.998 -12.251 -7.904 1.00 88.31 216 ASP A C 1
ATOM 1630 O O . ASP A 1 216 ? -3.166 -11.379 -7.643 1.00 88.31 216 ASP A O 1
ATOM 1634 N N . HIS A 1 217 ? -4.831 -12.139 -8.938 1.00 92.81 217 HIS A N 1
ATOM 1635 C CA . HIS A 1 217 ? -4.904 -10.939 -9.764 1.00 92.81 217 HIS A CA 1
ATOM 1636 C C . HIS A 1 217 ? -5.796 -9.881 -9.111 1.00 92.81 217 HIS A C 1
ATOM 1638 O O . HIS A 1 217 ? -6.955 -10.139 -8.780 1.00 92.81 217 HIS A O 1
ATOM 1644 N N . VAL A 1 218 ? -5.281 -8.659 -9.001 1.00 96.25 218 VAL A N 1
ATOM 1645 C CA . VAL A 1 218 ? -5.983 -7.526 -8.390 1.00 96.25 218 VAL A CA 1
ATOM 1646 C C . VAL A 1 218 ? -6.069 -6.340 -9.344 1.00 96.25 218 VAL A C 1
ATOM 1648 O O . VAL A 1 218 ? -5.223 -6.149 -10.218 1.00 96.25 218 VAL A O 1
ATOM 1651 N N . ARG A 1 219 ? -7.125 -5.543 -9.172 1.00 96.62 219 ARG A N 1
ATOM 1652 C CA . ARG A 1 219 ? -7.416 -4.319 -9.919 1.00 96.62 219 ARG A CA 1
ATOM 1653 C C . ARG A 1 219 ? -7.468 -3.132 -8.964 1.00 96.62 219 ARG A C 1
ATOM 1655 O O . ARG A 1 219 ? -8.305 -3.101 -8.058 1.00 96.62 219 ARG A O 1
ATOM 1662 N N . ALA A 1 220 ? -6.617 -2.137 -9.209 1.00 96.81 220 ALA A N 1
ATOM 1663 C CA . ALA A 1 220 ? -6.585 -0.854 -8.523 1.00 96.81 220 ALA A CA 1
ATOM 1664 C C . ALA A 1 220 ? -7.989 -0.256 -8.376 1.00 96.81 220 ALA A C 1
ATOM 1666 O O . ALA A 1 220 ? -8.728 -0.126 -9.352 1.00 96.81 220 ALA A O 1
ATOM 1667 N N . GLY A 1 221 ? -8.363 0.145 -7.168 1.00 97.50 221 GLY A N 1
ATOM 1668 C CA . GLY A 1 221 ? -9.638 0.801 -6.899 1.00 97.50 221 GLY A CA 1
ATOM 1669 C C . GLY A 1 221 ? -10.876 -0.102 -6.910 1.00 97.50 221 GLY A C 1
ATOM 1670 O O . GLY A 1 221 ? -11.929 0.385 -6.520 1.00 97.50 221 GLY A O 1
ATOM 1671 N N . GLU A 1 222 ? -10.783 -1.379 -7.300 1.00 97.56 222 GLU A N 1
ATOM 1672 C CA . GLU A 1 222 ? -11.941 -2.286 -7.419 1.00 97.56 222 GLU A CA 1
ATOM 1673 C C . GLU A 1 222 ? -11.809 -3.535 -6.556 1.00 97.56 222 GLU A C 1
ATOM 1675 O O . GLU A 1 222 ? -12.735 -3.887 -5.824 1.00 97.56 222 GLU A O 1
ATOM 1680 N N . THR A 1 223 ? -10.666 -4.223 -6.633 1.00 98.44 223 THR A N 1
ATOM 1681 C CA . THR A 1 223 ? -10.487 -5.476 -5.902 1.00 98.44 223 THR A CA 1
ATOM 1682 C C . THR A 1 223 ? -10.395 -5.193 -4.413 1.00 98.44 223 THR A C 1
ATOM 1684 O O . THR A 1 223 ? -9.510 -4.465 -3.969 1.00 98.44 223 THR A O 1
ATOM 1687 N N . VAL A 1 224 ? -11.295 -5.795 -3.637 1.00 98.62 224 VAL A N 1
ATOM 1688 C CA . VAL A 1 224 ? -11.238 -5.768 -2.174 1.00 98.62 224 VAL A CA 1
ATOM 1689 C C . VAL A 1 224 ? -10.049 -6.600 -1.713 1.00 98.62 224 VAL A C 1
ATOM 1691 O O . VAL A 1 224 ? -10.005 -7.798 -1.967 1.00 98.62 224 VAL A O 1
ATOM 1694 N N . VAL A 1 225 ? -9.112 -5.970 -1.008 1.00 98.56 225 VAL A N 1
ATOM 1695 C CA . VAL A 1 225 ? -7.916 -6.626 -0.450 1.00 98.56 225 VAL A CA 1
ATOM 1696 C C . VAL A 1 225 ? -7.970 -6.754 1.067 1.00 98.56 225 VAL A C 1
ATOM 1698 O O . VAL A 1 225 ? -7.262 -7.580 1.638 1.00 98.56 225 VAL A O 1
ATOM 1701 N N . ALA A 1 226 ? -8.851 -5.994 1.722 1.00 98.44 226 ALA A N 1
ATOM 1702 C CA . ALA A 1 226 ? -9.208 -6.223 3.112 1.00 98.44 226 ALA A CA 1
ATOM 1703 C C . ALA A 1 226 ? -10.666 -5.852 3.400 1.00 98.44 226 ALA A C 1
ATOM 1705 O O . ALA A 1 226 ? -11.201 -4.895 2.836 1.00 98.44 226 ALA A O 1
ATOM 1706 N N . LYS A 1 227 ? -11.287 -6.588 4.319 1.00 98.31 227 LYS A N 1
ATOM 1707 C CA . LYS A 1 227 ? -12.567 -6.268 4.959 1.00 98.31 227 LYS A CA 1
ATOM 1708 C C . LYS A 1 227 ? -12.303 -6.011 6.433 1.00 98.31 227 LYS A C 1
ATOM 1710 O O . LYS A 1 227 ? -11.495 -6.724 7.024 1.00 98.31 227 LYS A O 1
ATOM 1715 N N . TYR A 1 228 ? -12.969 -5.026 7.023 1.00 97.56 228 TYR A N 1
ATOM 1716 C CA . TYR A 1 228 ? -12.795 -4.720 8.439 1.00 97.56 228 TYR A CA 1
ATOM 1717 C C . TYR A 1 228 ? -14.125 -4.494 9.157 1.00 97.56 228 TYR A C 1
ATOM 1719 O O . TYR A 1 228 ? -15.102 -4.029 8.568 1.00 97.56 228 TYR A O 1
ATOM 1727 N N . ALA A 1 229 ? -14.147 -4.816 10.448 1.00 95.62 229 ALA A N 1
ATOM 1728 C CA . ALA A 1 229 ? -15.257 -4.530 11.348 1.00 95.62 229 ALA A CA 1
ATOM 1729 C C . ALA A 1 229 ? -14.725 -3.971 12.672 1.00 95.62 229 ALA A C 1
ATOM 1731 O O . ALA A 1 229 ? -13.674 -4.405 13.153 1.00 95.62 229 ALA A O 1
ATOM 1732 N N . ARG A 1 230 ? -15.454 -2.991 13.206 1.00 83.94 230 ARG A N 1
ATOM 1733 C CA . ARG A 1 230 ? -15.204 -2.343 14.496 1.00 83.94 230 ARG A CA 1
ATOM 1734 C C . ARG A 1 230 ? -16.135 -2.915 15.556 1.00 83.94 230 ARG A C 1
ATOM 1736 O O . ARG A 1 230 ? -17.248 -3.331 15.161 1.00 83.94 230 ARG A O 1
#

Sequence (230 aa):
MATDQAYSVLVKDPERTAPGGNVVVAPADGIVLYVRRFSNGRVPLVIKRNTPVPVEAIHRMENGSPSEGVIIGIFMMTYGVHVNRAPIGGKVAGRVWYNGPDVEMTRLEKGLILRSIIPGPEKLLGILGLGLSDLVAESDHILSSARETLVFEGDLRCLVVRIADYFVGEILTWVSLGELVGKGQRIGMITWGSQTDLIIEIPSGVSLETPVAEGDHVRAGETVVAKYAR

Nearest PDB structures (foldseek):
  4egx-assembly2_C  TM=2.818E-01  e=8.464E+00  Homo sapien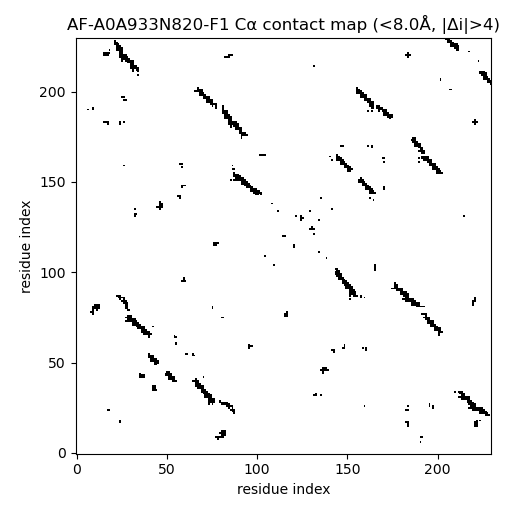s